Protein AF-A0A7S3SEF5-F1 (afdb_monomer_lite)

Sequence (199 aa):
AFVDEAMALVADAHGVLVALKNNMKGVETVLKKWSDNPLLVRRAAKTYMPDVFMEEHAQQLDVRYKEITDGGKEIHNLLLESNQVLKVSKGAPAWRSYVEFINNLFIDGVSATIIASLKFVLSLIDPAAIAASENPPLLEVKLELQDNSPLEVSFSPPLEAVTTGRRRDSVKTESKGAETKSIMGYVMRWISDFYNIVK

pLDDT: mean 81.13, std 15.91, range [27.33, 94.75]

Radius of gyration: 26.33 Å; chains: 1; bounding box: 74×43×77 Å

Foldseek 3Di:
DVVVVVVVVVVLVVVLVVLLVVLLVLLVVLLVVLLVPALDDDPDLDADALVVSVVVSVVSNVVSLVSLVVSVVSNVVSLVSNCVSVVDDCPDPVSVVVVVVSVVVNVVSLVSRLVSNVVVVVLLVDPVSVVVDPGPRHYDKDWDFDPPDPGDIAIVLGQDFPPPDDDDDDDDDDDPDDRSDHVVNSVVVSNVSSVVSPD

Organism: NCBI:txid141414

Structure (mmCIF, N/CA/C/O backbone):
data_AF-A0A7S3SEF5-F1
#
_entry.id   AF-A0A7S3SEF5-F1
#
loop_
_atom_site.group_PDB
_atom_site.id
_atom_site.type_symbol
_atom_site.label_atom_id
_atom_site.label_alt_id
_atom_site.label_comp_id
_atom_site.label_asym_id
_atom_site.label_entity_id
_atom_site.label_seq_id
_atom_site.pdbx_PDB_ins_code
_atom_site.Cartn_x
_atom_site.Cartn_y
_atom_site.Cartn_z
_atom_site.occupancy
_atom_site.B_iso_or_equiv
_atom_site.auth_seq_id
_atom_site.auth_comp_id
_atom_site.auth_asym_id
_atom_site.auth_atom_id
_atom_site.pdbx_PDB_model_num
ATOM 1 N N . ALA A 1 1 ? -33.868 -9.982 38.687 1.00 76.06 1 ALA A N 1
ATOM 2 C CA . ALA A 1 1 ? -33.149 -8.768 39.130 1.00 76.06 1 ALA A CA 1
ATOM 3 C C . ALA A 1 1 ? -31.654 -8.889 38.839 1.00 76.06 1 ALA A C 1
ATOM 5 O O . ALA A 1 1 ? -31.252 -8.419 37.791 1.00 76.06 1 ALA A O 1
ATOM 6 N N . PHE A 1 2 ? -30.849 -9.589 39.654 1.00 92.50 2 PHE A N 1
ATOM 7 C CA . PHE A 1 2 ? -29.399 -9.713 39.398 1.00 92.50 2 PHE A CA 1
ATOM 8 C C . PHE A 1 2 ? -29.060 -10.404 38.067 1.00 92.50 2 PHE A C 1
ATOM 10 O O . PHE A 1 2 ? -28.188 -9.950 37.340 1.00 92.50 2 PHE A O 1
ATOM 17 N N . VAL A 1 3 ? -29.763 -11.491 37.730 1.00 92.94 3 VAL A N 1
ATOM 18 C CA . VAL A 1 3 ? -29.527 -12.224 36.473 1.00 92.94 3 VAL A CA 1
ATOM 19 C C . VAL A 1 3 ? -29.832 -11.351 35.256 1.00 92.94 3 VAL A C 1
ATOM 21 O O . VAL A 1 3 ? -29.050 -11.339 34.315 1.00 92.94 3 VAL A O 1
ATOM 24 N N . ASP A 1 4 ? -30.920 -10.582 35.288 1.00 93.19 4 ASP A N 1
ATOM 25 C CA . ASP A 1 4 ? -31.308 -9.702 34.178 1.00 93.19 4 ASP A CA 1
ATOM 26 C C . ASP A 1 4 ? -30.299 -8.559 33.990 1.00 93.19 4 ASP A C 1
ATOM 28 O O . ASP A 1 4 ? -29.918 -8.239 32.867 1.00 93.19 4 ASP A O 1
ATOM 32 N N . GLU A 1 5 ? -29.808 -7.991 35.094 1.00 91.50 5 GLU A N 1
ATOM 33 C CA . GLU A 1 5 ? -28.764 -6.961 35.095 1.00 91.50 5 GLU A CA 1
ATOM 34 C C . GLU A 1 5 ? -27.420 -7.506 34.590 1.00 91.50 5 GLU A C 1
ATOM 36 O O . GLU A 1 5 ? -26.776 -6.896 33.737 1.00 91.50 5 GLU A O 1
ATOM 41 N N . ALA A 1 6 ? -27.021 -8.698 35.043 1.00 93.31 6 ALA A N 1
ATOM 42 C CA . ALA A 1 6 ? -25.818 -9.367 34.563 1.00 93.31 6 ALA A CA 1
ATOM 43 C C . ALA A 1 6 ? -25.911 -9.695 33.063 1.00 93.31 6 ALA A C 1
ATOM 45 O O . ALA A 1 6 ? -24.950 -9.484 32.325 1.00 93.31 6 ALA A O 1
ATOM 46 N N . MET A 1 7 ? -27.072 -10.162 32.593 1.00 93.75 7 MET A N 1
ATOM 47 C CA . MET A 1 7 ? -27.312 -10.429 31.173 1.00 93.75 7 MET A CA 1
ATOM 48 C C . MET A 1 7 ? -27.243 -9.152 30.330 1.00 93.75 7 MET A C 1
ATOM 50 O O . MET A 1 7 ? -26.663 -9.185 29.245 1.00 93.75 7 MET A O 1
ATOM 54 N N . ALA A 1 8 ? -27.767 -8.029 30.831 1.00 93.25 8 ALA A N 1
ATOM 55 C CA . ALA A 1 8 ? -27.666 -6.736 30.157 1.00 93.25 8 ALA A CA 1
ATOM 56 C C . ALA A 1 8 ? -26.205 -6.269 30.035 1.00 93.25 8 ALA A C 1
ATOM 58 O O . ALA A 1 8 ? -25.756 -5.933 28.942 1.00 93.25 8 ALA A O 1
ATOM 59 N N . LEU A 1 9 ? -25.425 -6.344 31.120 1.00 92.12 9 LEU A N 1
ATOM 60 C CA . LEU A 1 9 ? -24.005 -5.972 31.106 1.00 92.12 9 LEU A CA 1
ATOM 61 C C . LEU A 1 9 ? -23.174 -6.846 30.157 1.00 92.12 9 LEU A C 1
ATOM 63 O O . LEU A 1 9 ? -22.300 -6.344 29.449 1.00 92.12 9 LEU A O 1
ATOM 67 N N . VAL A 1 10 ? -23.442 -8.155 30.125 1.00 94.62 10 VAL A N 1
ATOM 68 C CA . VAL A 1 10 ? -22.769 -9.080 29.201 1.00 94.62 10 VAL A CA 1
ATOM 69 C C . VAL A 1 10 ? -23.139 -8.767 27.751 1.00 94.62 10 VAL A C 1
ATOM 71 O O . VAL A 1 10 ? -22.257 -8.777 26.891 1.00 94.62 10 VAL A O 1
ATOM 74 N N . ALA A 1 11 ? -24.408 -8.462 27.471 1.00 93.06 11 ALA A N 1
ATOM 75 C CA . ALA A 1 11 ? -24.858 -8.086 26.134 1.00 93.06 11 ALA A CA 1
ATOM 76 C C . ALA A 1 11 ? -24.193 -6.785 25.653 1.00 93.06 11 ALA A C 1
ATOM 78 O O . ALA A 1 11 ? -23.694 -6.735 24.526 1.00 93.06 11 ALA A O 1
ATOM 79 N N . ASP A 1 12 ? -24.099 -5.777 26.521 1.00 90.31 12 ASP A N 1
ATOM 80 C CA . ASP A 1 12 ? -23.435 -4.508 26.217 1.00 90.31 12 ASP A CA 1
ATOM 81 C C . ASP A 1 12 ? -21.936 -4.705 25.952 1.00 90.31 12 ASP A C 1
ATOM 83 O O . ASP A 1 12 ? -21.407 -4.238 24.939 1.00 90.31 12 ASP A O 1
ATOM 87 N N . ALA A 1 13 ? -21.246 -5.458 26.817 1.00 90.56 13 ALA A N 1
ATOM 88 C CA . ALA A 1 13 ? -19.830 -5.774 26.640 1.00 90.56 13 ALA A CA 1
ATOM 89 C C . ALA A 1 13 ? -19.575 -6.553 25.340 1.00 90.56 13 ALA A C 1
ATOM 91 O O . ALA A 1 13 ? -18.614 -6.271 24.617 1.00 90.56 13 ALA A O 1
ATOM 92 N N . HIS A 1 14 ? -20.450 -7.508 25.013 1.00 92.94 14 HIS A N 1
ATOM 93 C CA . HIS A 1 14 ? -20.385 -8.245 23.757 1.00 92.94 14 HIS A CA 1
ATOM 94 C C . HIS A 1 14 ? -20.555 -7.315 22.549 1.00 92.94 14 HIS A C 1
ATOM 96 O O . HIS A 1 14 ? -19.752 -7.383 21.618 1.00 92.94 14 HIS A O 1
ATOM 102 N N . GLY A 1 15 ? -21.538 -6.411 22.579 1.00 91.50 15 GLY A N 1
ATOM 103 C CA . GLY A 1 15 ? -21.768 -5.434 21.513 1.00 91.50 15 GLY A CA 1
ATOM 104 C C . GLY A 1 15 ? -20.556 -4.532 21.268 1.00 91.50 15 GLY A C 1
ATOM 105 O O . GLY A 1 15 ? -20.123 -4.370 20.126 1.00 91.50 15 GLY A O 1
ATOM 106 N N . VAL A 1 16 ? -19.949 -4.019 22.343 1.00 91.19 16 VAL A N 1
ATOM 107 C CA . VAL A 1 16 ? -18.729 -3.198 22.276 1.00 91.19 16 VAL A CA 1
ATOM 108 C C . VAL A 1 16 ? -17.564 -3.978 21.658 1.00 91.19 16 VAL A C 1
ATOM 110 O O . VAL A 1 16 ? -16.896 -3.478 20.751 1.00 91.19 16 VAL A O 1
ATOM 113 N N . LEU A 1 17 ? -17.333 -5.218 22.100 1.00 90.94 17 LEU A N 1
ATOM 114 C CA . LEU A 1 17 ? -16.254 -6.066 21.580 1.00 90.94 17 LEU A CA 1
ATOM 115 C C . LEU A 1 17 ? -16.448 -6.438 20.108 1.00 90.94 17 LEU A C 1
ATOM 117 O O . LEU A 1 17 ? -15.485 -6.433 19.341 1.00 90.94 17 LEU A O 1
ATOM 121 N N . VAL A 1 18 ? -17.678 -6.758 19.700 1.00 93.62 18 VAL A N 1
ATOM 122 C CA . VAL A 1 18 ? -17.994 -7.084 18.304 1.00 93.62 18 VAL A CA 1
ATOM 123 C C . VAL A 1 18 ? -17.746 -5.879 17.403 1.00 93.62 18 VAL A C 1
ATOM 125 O O . VAL A 1 18 ? -17.115 -6.029 16.358 1.00 93.62 18 VAL A O 1
ATOM 128 N N . ALA A 1 19 ? -18.169 -4.684 17.817 1.00 91.88 19 ALA A N 1
ATOM 129 C CA . ALA A 1 19 ? -17.924 -3.460 17.064 1.00 91.88 19 ALA A CA 1
ATOM 130 C C . ALA A 1 19 ? -16.422 -3.156 16.923 1.00 91.88 19 ALA A C 1
ATOM 132 O O . ALA A 1 19 ? -15.949 -2.939 15.810 1.00 91.88 19 ALA A O 1
ATOM 133 N N . LEU A 1 20 ? -15.647 -3.243 18.012 1.00 91.38 20 LEU A N 1
ATOM 134 C CA . LEU A 1 20 ? -14.184 -3.086 17.969 1.00 91.38 20 LEU A CA 1
ATOM 135 C C . LEU A 1 20 ? -13.528 -4.074 17.004 1.00 91.38 20 LEU A C 1
ATOM 137 O O . LEU A 1 20 ? -12.697 -3.694 16.181 1.00 91.38 20 LEU A O 1
ATOM 141 N N . LYS A 1 21 ? -13.931 -5.345 17.075 1.00 92.88 21 LYS A N 1
ATOM 142 C CA . LYS A 1 21 ? -13.413 -6.391 16.192 1.00 92.88 21 LYS A CA 1
ATOM 143 C C . LYS A 1 21 ? -13.763 -6.129 14.728 1.00 92.88 21 LYS A C 1
ATOM 145 O O . LYS A 1 21 ? -12.932 -6.378 13.859 1.00 92.88 21 LYS A O 1
ATOM 150 N N . ASN A 1 22 ? -14.970 -5.651 14.444 1.00 94.75 22 ASN A N 1
ATOM 151 C CA . ASN A 1 22 ? -15.387 -5.323 13.082 1.00 94.75 22 ASN A CA 1
ATOM 152 C C . ASN A 1 22 ? -14.603 -4.127 12.531 1.00 94.75 22 ASN A C 1
ATOM 154 O O . ASN A 1 22 ? -14.134 -4.192 11.398 1.00 94.75 22 ASN A O 1
ATOM 158 N N . ASN A 1 23 ? -14.371 -3.098 13.347 1.00 92.81 23 ASN A N 1
ATOM 159 C CA . ASN A 1 23 ? -13.579 -1.935 12.948 1.00 92.81 23 ASN A CA 1
ATOM 160 C C . ASN A 1 23 ? -12.117 -2.313 12.681 1.00 92.81 23 ASN A C 1
ATOM 162 O O . ASN A 1 23 ? -11.551 -1.916 11.666 1.00 92.81 23 ASN A O 1
ATOM 166 N N . MET A 1 24 ? -11.528 -3.153 13.540 1.00 92.56 24 MET A N 1
ATOM 167 C CA . MET A 1 24 ? -10.191 -3.719 13.330 1.00 92.56 24 MET A CA 1
ATOM 168 C C . MET A 1 24 ? -10.110 -4.508 12.014 1.00 92.56 24 MET A C 1
ATOM 170 O O . MET A 1 24 ? -9.193 -4.295 11.228 1.00 92.56 24 MET A O 1
ATOM 174 N N . LYS A 1 25 ? -11.096 -5.366 11.723 1.00 93.94 25 LYS A N 1
ATOM 175 C CA . LYS A 1 25 ? -11.170 -6.085 10.439 1.00 93.94 25 LYS A CA 1
ATOM 176 C C . LYS A 1 25 ? -11.324 -5.150 9.238 1.00 93.94 25 LYS A C 1
ATOM 178 O O . LYS A 1 25 ? -10.829 -5.462 8.156 1.00 93.94 25 LYS A O 1
ATOM 183 N N . GLY A 1 26 ? -12.009 -4.020 9.411 1.00 93.31 26 GLY A N 1
ATOM 184 C CA . GLY A 1 26 ? -12.072 -2.960 8.406 1.00 93.31 26 GLY A CA 1
ATOM 185 C C . GLY A 1 26 ? -10.676 -2.434 8.076 1.00 93.31 26 GLY A C 1
ATOM 186 O O . GLY A 1 26 ? -10.291 -2.420 6.910 1.00 93.31 26 GLY A O 1
ATOM 187 N N . VAL A 1 27 ? -9.875 -2.128 9.103 1.00 92.31 27 VAL A N 1
ATOM 188 C CA . VAL A 1 27 ? -8.472 -1.710 8.936 1.00 92.31 27 VAL A CA 1
ATOM 189 C C . VAL A 1 27 ? -7.655 -2.788 8.219 1.00 92.31 27 VAL A C 1
ATOM 191 O O . VAL A 1 27 ? -6.989 -2.486 7.232 1.00 92.31 27 VAL A O 1
ATOM 194 N N . GLU A 1 28 ? -7.752 -4.053 8.639 1.00 92.75 28 GLU A N 1
ATOM 195 C CA . GLU A 1 28 ? -7.076 -5.174 7.961 1.00 92.75 28 GLU A CA 1
ATOM 196 C C . GLU A 1 28 ? -7.471 -5.282 6.482 1.00 92.75 28 GLU A C 1
ATOM 198 O O . GLU A 1 28 ? -6.630 -5.562 5.631 1.00 92.75 28 GLU A O 1
ATOM 203 N N . THR A 1 29 ? -8.742 -5.039 6.159 1.00 93.81 29 THR A N 1
ATOM 204 C CA . THR A 1 29 ? -9.252 -5.102 4.783 1.00 93.81 29 THR A CA 1
ATOM 205 C C . THR A 1 29 ? -8.672 -3.982 3.922 1.00 93.81 29 THR A C 1
ATOM 207 O O . THR A 1 29 ? -8.254 -4.244 2.793 1.00 93.81 29 THR A O 1
ATOM 210 N N . VAL A 1 30 ? -8.592 -2.757 4.453 1.00 92.69 30 VAL A N 1
ATOM 211 C CA . VAL A 1 30 ? -7.951 -1.620 3.770 1.00 92.69 30 VAL A CA 1
ATOM 212 C C . VAL A 1 30 ? -6.473 -1.918 3.514 1.00 92.69 30 VAL A C 1
ATOM 214 O O . VAL A 1 30 ? -6.003 -1.785 2.385 1.00 92.69 30 VAL A O 1
ATOM 217 N N . LEU A 1 31 ? -5.753 -2.400 4.529 1.00 90.25 31 LEU A N 1
ATOM 218 C CA . LEU A 1 31 ? -4.329 -2.725 4.417 1.00 90.25 31 LEU A CA 1
ATOM 219 C C . LEU A 1 31 ? -4.069 -3.879 3.445 1.00 90.25 31 LEU A C 1
ATOM 221 O O . LEU A 1 31 ? -3.147 -3.814 2.634 1.00 90.25 31 LEU A O 1
ATOM 225 N N . LYS A 1 32 ? -4.913 -4.915 3.469 1.00 90.06 32 LYS A N 1
ATOM 226 C CA . LYS A 1 32 ? -4.834 -6.025 2.518 1.00 90.06 32 LYS A CA 1
ATOM 227 C C . LYS A 1 32 ? -5.099 -5.559 1.090 1.00 90.06 32 LYS A C 1
ATOM 229 O O . LYS A 1 32 ? -4.395 -5.959 0.164 1.00 90.06 32 LYS A O 1
ATOM 234 N N . LYS A 1 33 ? -6.073 -4.662 0.907 1.00 90.69 33 LYS A N 1
ATOM 235 C CA . LYS A 1 33 ? -6.337 -4.047 -0.395 1.00 90.69 33 LYS A CA 1
ATOM 236 C C . LYS A 1 33 ? -5.111 -3.310 -0.917 1.00 90.69 33 LYS A C 1
ATOM 238 O O . LYS A 1 33 ? -4.951 -3.298 -2.129 1.00 90.69 33 LYS A O 1
ATOM 243 N N . TRP A 1 34 ? -4.273 -2.719 -0.063 1.00 89.38 34 TRP A N 1
ATOM 244 C CA . TRP A 1 34 ? -3.008 -2.109 -0.482 1.00 89.38 34 TRP A CA 1
ATOM 245 C C . TRP A 1 34 ? -1.960 -3.165 -0.847 1.00 89.38 34 TRP A C 1
ATOM 247 O O . TRP A 1 34 ? -1.349 -3.068 -1.907 1.00 89.38 34 TRP A O 1
ATOM 257 N N . SER A 1 35 ? -1.807 -4.223 -0.044 1.00 86.88 35 SER A N 1
ATOM 258 C CA . SER A 1 35 ? -0.806 -5.266 -0.311 1.00 86.88 35 SER A CA 1
ATOM 259 C C . SER A 1 35 ? -1.081 -6.093 -1.566 1.00 86.88 35 SER A C 1
ATOM 261 O O . SER A 1 35 ? -0.143 -6.472 -2.264 1.00 86.88 35 SER A O 1
ATOM 263 N N . ASP A 1 36 ? -2.354 -6.347 -1.883 1.00 86.38 36 ASP A N 1
ATOM 264 C CA . ASP A 1 36 ? -2.778 -7.078 -3.092 1.00 86.38 36 ASP A CA 1
ATOM 265 C C . ASP A 1 36 ? -2.502 -6.281 -4.382 1.00 86.38 36 ASP A C 1
ATOM 267 O O . ASP A 1 36 ? -2.676 -6.763 -5.501 1.00 86.38 36 ASP A O 1
ATOM 271 N N . ASN A 1 37 ? -2.073 -5.035 -4.221 1.00 84.44 37 ASN A N 1
ATOM 272 C CA . ASN A 1 37 ? -2.076 -3.996 -5.221 1.00 84.44 37 ASN A CA 1
ATOM 273 C C . ASN A 1 37 ? -0.725 -3.268 -5.216 1.00 84.44 37 ASN A C 1
ATOM 275 O O . ASN A 1 37 ? -0.618 -2.139 -4.731 1.00 84.44 37 ASN A O 1
ATOM 279 N N . PRO A 1 38 ? 0.311 -3.877 -5.816 1.00 83.06 38 PRO A N 1
ATOM 280 C CA . PRO A 1 38 ? 1.630 -3.271 -5.882 1.00 83.06 38 PRO A CA 1
ATOM 281 C C . PRO A 1 38 ? 1.617 -1.889 -6.551 1.00 83.06 38 PRO A C 1
ATOM 283 O O . PRO A 1 38 ? 0.709 -1.537 -7.317 1.00 83.06 38 PRO A O 1
ATOM 286 N N . LEU A 1 39 ? 2.653 -1.105 -6.266 1.00 82.19 39 LEU A N 1
ATOM 287 C CA . LEU A 1 39 ? 2.833 0.257 -6.783 1.00 82.19 39 LEU A CA 1
ATOM 288 C C . LEU A 1 39 ? 3.336 0.261 -8.222 1.00 82.19 39 LEU A C 1
ATOM 290 O O . LEU A 1 39 ? 3.020 1.165 -8.991 1.00 82.19 39 LEU A O 1
ATOM 294 N N . LEU A 1 40 ? 4.101 -0.770 -8.580 1.00 80.50 40 LEU A N 1
ATOM 295 C CA . LEU A 1 40 ? 4.520 -1.043 -9.943 1.00 80.50 40 LEU A CA 1
ATOM 296 C C . LEU A 1 40 ? 3.678 -2.201 -10.470 1.00 80.50 40 LEU A C 1
ATOM 298 O O . LEU A 1 40 ? 3.701 -3.294 -9.908 1.00 80.50 40 LEU A O 1
ATOM 302 N N . VAL A 1 41 ? 2.931 -1.963 -11.546 1.00 74.25 41 VAL A N 1
ATOM 303 C CA . VAL A 1 41 ? 2.138 -3.000 -12.211 1.00 74.25 41 VAL A CA 1
ATOM 304 C C . VAL A 1 41 ? 2.298 -2.857 -13.713 1.00 74.25 41 VAL A C 1
ATOM 306 O O . VAL A 1 41 ? 2.178 -1.769 -14.271 1.00 74.25 41 VAL A O 1
ATOM 309 N N . ARG A 1 42 ? 2.508 -3.983 -14.390 1.00 75.38 42 ARG A N 1
ATOM 310 C CA . ARG A 1 42 ? 2.522 -4.043 -15.849 1.00 75.38 42 ARG A CA 1
ATOM 311 C C . ARG A 1 42 ? 1.088 -4.105 -16.384 1.00 75.38 42 ARG A C 1
ATOM 313 O O . ARG A 1 42 ? 0.399 -5.093 -16.161 1.00 75.38 42 ARG A O 1
ATOM 320 N N . ARG A 1 43 ? 0.640 -3.069 -17.109 1.00 67.31 43 ARG A N 1
ATOM 321 C CA . ARG A 1 43 ? -0.729 -3.003 -17.674 1.00 67.31 43 ARG A CA 1
ATOM 322 C C . ARG A 1 43 ? -0.971 -3.975 -18.829 1.00 67.31 43 ARG A C 1
ATOM 324 O O . ARG A 1 43 ? -2.091 -4.441 -19.002 1.00 67.31 43 ARG A O 1
ATOM 331 N N . ALA A 1 44 ? 0.052 -4.252 -19.631 1.00 66.31 44 ALA A N 1
ATOM 332 C CA . ALA A 1 44 ? -0.037 -5.153 -20.774 1.00 66.31 44 ALA A CA 1
ATOM 333 C C . ALA A 1 44 ? 1.278 -5.909 -20.973 1.00 66.31 44 ALA A C 1
ATOM 335 O O . ALA A 1 44 ? 2.353 -5.385 -20.666 1.00 66.31 44 ALA A O 1
ATOM 336 N N . ALA A 1 45 ? 1.209 -7.103 -21.564 1.00 72.94 45 ALA A N 1
ATOM 337 C CA . ALA A 1 45 ? 2.367 -7.872 -22.025 1.00 72.94 45 ALA A CA 1
ATOM 338 C C . ALA A 1 45 ? 3.020 -7.228 -23.273 1.00 72.94 45 ALA A C 1
ATOM 340 O O . ALA A 1 45 ? 3.231 -7.878 -24.289 1.00 72.94 45 ALA A O 1
ATOM 341 N N . LYS A 1 46 ? 3.302 -5.919 -23.214 1.00 81.38 46 LYS A N 1
ATOM 342 C CA . LYS A 1 46 ? 4.023 -5.150 -24.236 1.00 81.38 46 LYS A CA 1
ATOM 343 C C . LYS A 1 46 ? 5.376 -4.694 -23.698 1.00 81.38 46 LYS A C 1
ATOM 345 O O . LYS A 1 46 ? 5.523 -4.511 -22.488 1.00 81.38 46 LYS A O 1
ATOM 350 N N . THR A 1 47 ? 6.347 -4.540 -24.584 1.00 84.19 47 THR A N 1
ATOM 351 C CA . THR A 1 47 ? 7.618 -3.869 -24.291 1.00 84.19 47 THR A CA 1
ATOM 352 C C . THR A 1 47 ? 7.423 -2.366 -24.463 1.00 84.19 47 THR A C 1
ATOM 354 O O . THR A 1 47 ? 6.687 -1.927 -25.347 1.00 84.19 47 THR A O 1
ATOM 357 N N . TYR A 1 48 ? 8.033 -1.580 -23.585 1.00 84.88 48 TYR A N 1
ATOM 358 C CA . TYR A 1 48 ? 7.860 -0.139 -23.518 1.00 84.88 48 TYR A CA 1
ATOM 359 C C . TYR A 1 48 ? 9.151 0.598 -23.871 1.00 84.88 48 TYR A C 1
ATOM 361 O O . TYR A 1 48 ? 10.236 0.219 -23.434 1.00 84.88 48 TYR A O 1
ATOM 369 N N . MET A 1 49 ? 9.016 1.734 -24.556 1.00 85.88 49 MET A N 1
ATOM 370 C CA . MET A 1 49 ? 10.034 2.783 -24.491 1.00 85.88 49 MET A CA 1
ATOM 371 C C . MET A 1 49 ? 10.106 3.299 -23.039 1.00 85.88 49 MET A C 1
ATOM 373 O O . MET A 1 49 ? 9.047 3.563 -22.459 1.00 85.88 49 MET A O 1
ATOM 377 N N . PRO A 1 50 ? 11.300 3.473 -22.441 1.00 84.62 50 PRO A N 1
ATOM 378 C CA . PRO A 1 50 ? 11.436 3.852 -21.032 1.00 84.62 50 PRO A CA 1
ATOM 379 C C . PRO A 1 50 ? 10.648 5.099 -20.623 1.00 84.62 50 PRO A C 1
ATOM 381 O O . PRO A 1 50 ? 9.954 5.071 -19.611 1.00 84.62 50 PRO A O 1
ATOM 384 N N . ASP A 1 51 ? 10.660 6.157 -21.438 1.00 84.56 51 ASP A N 1
ATOM 385 C CA . ASP A 1 51 ? 9.889 7.376 -21.158 1.00 84.56 51 ASP A CA 1
ATOM 386 C C . ASP A 1 51 ? 8.369 7.131 -21.145 1.00 84.56 51 ASP A C 1
ATOM 388 O O . ASP A 1 51 ? 7.673 7.623 -20.260 1.00 84.56 51 ASP A O 1
ATOM 392 N N . VAL A 1 52 ? 7.854 6.304 -22.061 1.00 86.19 52 VAL A N 1
ATOM 393 C CA . VAL A 1 52 ? 6.420 5.969 -22.125 1.00 86.19 52 VAL A CA 1
ATOM 394 C C . VAL A 1 52 ? 5.997 5.166 -20.897 1.00 86.19 52 VAL A C 1
ATOM 396 O O . VAL A 1 52 ? 4.932 5.404 -20.329 1.00 86.19 52 VAL A O 1
ATOM 399 N N . PHE A 1 53 ? 6.840 4.228 -20.453 1.00 86.69 53 PHE A N 1
ATOM 400 C CA . PHE A 1 53 ? 6.576 3.487 -19.223 1.00 86.69 53 PHE A CA 1
ATOM 401 C C . PHE A 1 53 ? 6.566 4.407 -18.000 1.00 86.69 53 PHE A C 1
ATOM 403 O O . PHE A 1 53 ? 5.696 4.264 -17.147 1.00 86.69 53 PHE A O 1
ATOM 410 N N . MET A 1 54 ? 7.493 5.366 -17.918 1.00 85.19 54 MET A N 1
ATOM 411 C CA . MET A 1 54 ? 7.538 6.329 -16.815 1.00 85.19 54 MET A CA 1
ATOM 412 C C . MET A 1 54 ? 6.278 7.189 -16.729 1.00 85.19 54 MET A C 1
ATOM 414 O O . MET A 1 54 ? 5.791 7.433 -15.628 1.00 85.19 54 MET A O 1
ATOM 418 N N . GLU A 1 55 ? 5.743 7.638 -17.863 1.00 87.25 55 GLU A N 1
ATOM 419 C CA . GLU A 1 55 ? 4.495 8.406 -17.901 1.00 87.25 55 GLU A CA 1
ATOM 420 C C . GLU A 1 55 ? 3.294 7.561 -17.457 1.00 87.25 55 GLU A C 1
ATOM 422 O O . GLU A 1 55 ? 2.512 8.001 -16.609 1.00 87.25 55 GLU A O 1
ATOM 427 N N . GLU A 1 56 ? 3.163 6.331 -17.972 1.00 86.69 56 GLU A N 1
ATOM 428 C CA . GLU A 1 56 ? 2.106 5.406 -17.540 1.00 86.69 56 GLU A CA 1
ATOM 429 C C . GLU A 1 56 ? 2.233 5.073 -16.041 1.00 86.69 56 GLU A C 1
ATOM 431 O O . GLU A 1 56 ? 1.229 5.063 -15.321 1.00 86.69 56 GLU A O 1
ATOM 436 N N . HIS A 1 57 ? 3.457 4.850 -15.554 1.00 85.94 57 HIS A N 1
ATOM 437 C CA . HIS A 1 57 ? 3.730 4.554 -14.152 1.00 85.94 57 HIS A CA 1
ATOM 438 C C . HIS A 1 57 ? 3.397 5.740 -13.242 1.00 85.94 57 HIS A C 1
ATOM 440 O O . HIS A 1 57 ? 2.740 5.540 -12.223 1.00 85.94 57 HIS A O 1
ATOM 446 N N . ALA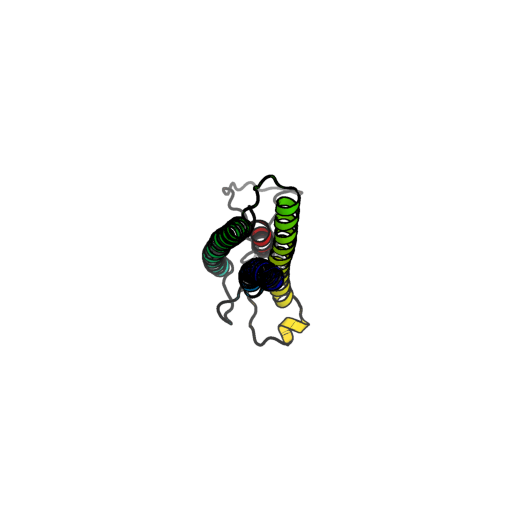 A 1 58 ? 3.769 6.967 -13.619 1.00 86.50 58 ALA A N 1
ATOM 447 C CA . ALA A 1 58 ? 3.457 8.169 -12.848 1.00 86.50 58 ALA A CA 1
ATOM 448 C C . ALA A 1 58 ? 1.939 8.363 -12.684 1.00 86.50 58 ALA A C 1
ATOM 450 O O . ALA A 1 58 ? 1.460 8.586 -11.576 1.00 86.50 58 ALA A O 1
ATOM 451 N N . GLN A 1 59 ? 1.161 8.172 -13.756 1.00 87.62 59 GLN A N 1
ATOM 452 C CA . GLN A 1 59 ? -0.305 8.239 -13.683 1.00 87.62 59 GLN A CA 1
ATOM 453 C C . GLN A 1 59 ? -0.892 7.163 -12.761 1.00 87.62 59 GLN A C 1
ATOM 455 O O . GLN A 1 59 ? -1.866 7.406 -12.050 1.00 87.62 59 GLN A O 1
ATOM 460 N N . GLN A 1 60 ? -0.326 5.952 -12.775 1.00 85.75 60 GLN A N 1
ATOM 461 C CA . GLN A 1 60 ? -0.739 4.893 -11.854 1.00 85.75 60 GLN A CA 1
ATOM 462 C C . GLN A 1 60 ? -0.383 5.223 -10.408 1.00 85.75 60 GLN A C 1
ATOM 464 O O . GLN A 1 60 ? -1.207 4.989 -9.525 1.00 85.75 60 GLN A O 1
ATOM 469 N N . LEU A 1 61 ? 0.808 5.772 -10.168 1.00 87.50 61 LEU A N 1
ATOM 470 C CA . LEU A 1 61 ? 1.241 6.191 -8.840 1.00 87.50 61 LEU A CA 1
ATOM 471 C C . LEU A 1 61 ? 0.329 7.269 -8.265 1.00 87.50 61 LEU A C 1
ATOM 473 O O . LEU A 1 61 ? -0.057 7.154 -7.110 1.00 87.50 61 LEU A O 1
ATOM 477 N N . ASP A 1 62 ? -0.101 8.250 -9.057 1.00 87.88 62 ASP A N 1
ATOM 478 C CA . ASP A 1 62 ? -1.038 9.276 -8.584 1.00 87.88 62 ASP A CA 1
ATOM 479 C C . ASP A 1 62 ? -2.371 8.670 -8.120 1.00 87.88 62 ASP A C 1
ATOM 481 O O . ASP A 1 62 ? -2.904 9.031 -7.065 1.00 87.88 62 ASP A O 1
ATOM 485 N N . VAL A 1 63 ? -2.898 7.696 -8.872 1.00 89.12 63 VAL A N 1
ATOM 486 C CA . VAL A 1 63 ? -4.098 6.949 -8.464 1.00 89.12 63 VAL A CA 1
ATOM 487 C C . VAL A 1 63 ? -3.834 6.183 -7.168 1.00 89.12 63 VAL A C 1
ATOM 489 O O . VAL A 1 63 ? -4.654 6.239 -6.253 1.00 89.12 63 VAL A O 1
ATOM 492 N N . ARG A 1 64 ? -2.676 5.526 -7.048 1.00 87.62 64 ARG A N 1
ATOM 493 C CA . ARG A 1 64 ? -2.281 4.798 -5.835 1.00 87.62 64 ARG A CA 1
ATOM 494 C C . ARG A 1 64 ? -2.145 5.700 -4.619 1.00 87.62 64 ARG A C 1
ATOM 496 O O . ARG A 1 64 ? -2.671 5.368 -3.563 1.00 87.62 64 ARG A O 1
ATOM 503 N N . TYR A 1 65 ? -1.490 6.845 -4.752 1.00 88.00 65 TYR A N 1
ATOM 504 C CA . TYR A 1 65 ? -1.345 7.799 -3.657 1.00 88.00 65 TYR A CA 1
ATOM 505 C C . TYR A 1 65 ? -2.698 8.310 -3.187 1.00 88.00 65 TYR A C 1
ATOM 507 O O . TYR A 1 65 ? -2.922 8.434 -1.982 1.00 88.00 65 TYR A O 1
ATOM 515 N N . LYS A 1 66 ? -3.637 8.524 -4.113 1.00 89.12 66 LYS A N 1
ATOM 516 C CA . LYS A 1 66 ? -5.013 8.854 -3.753 1.00 89.12 66 LYS A CA 1
ATOM 517 C C . LYS A 1 66 ? -5.700 7.711 -3.000 1.00 89.12 66 LYS A C 1
ATOM 519 O O . LYS A 1 66 ? -6.277 7.963 -1.949 1.00 89.12 66 LYS A O 1
ATOM 524 N N . GLU A 1 67 ? -5.600 6.471 -3.482 1.00 89.62 67 GLU A N 1
ATOM 525 C CA . GLU A 1 67 ? -6.172 5.292 -2.809 1.00 89.62 67 GLU A CA 1
ATOM 526 C C . GLU A 1 67 ? -5.626 5.100 -1.387 1.00 89.62 67 GLU A C 1
ATOM 528 O O . GLU A 1 67 ? -6.384 4.782 -0.471 1.00 89.62 67 GLU A O 1
ATOM 533 N N . ILE A 1 68 ? -4.324 5.312 -1.193 1.00 88.69 68 ILE A N 1
ATOM 534 C CA . ILE A 1 68 ? -3.664 5.182 0.110 1.00 88.69 68 ILE A CA 1
ATOM 535 C C . ILE A 1 68 ? -4.057 6.340 1.028 1.00 88.69 68 ILE A C 1
ATOM 537 O O . ILE A 1 68 ? -4.377 6.121 2.194 1.00 88.69 68 ILE A O 1
ATOM 541 N N . THR A 1 69 ? -4.128 7.562 0.498 1.00 89.31 69 THR A N 1
ATOM 542 C CA . THR A 1 69 ? -4.584 8.735 1.257 1.00 89.31 69 THR A CA 1
ATOM 543 C C . THR A 1 69 ? -6.035 8.572 1.713 1.00 89.31 69 THR A C 1
ATOM 545 O O . THR A 1 69 ? -6.365 8.853 2.866 1.00 89.31 69 THR A O 1
ATOM 548 N N . ASP A 1 70 ? -6.918 8.111 0.827 1.00 91.38 70 ASP A N 1
ATOM 549 C CA . ASP A 1 70 ? -8.329 7.906 1.146 1.00 91.38 70 ASP A CA 1
ATOM 550 C C . ASP A 1 70 ? -8.523 6.716 2.100 1.00 91.38 70 ASP A C 1
ATOM 552 O O . ASP A 1 70 ? -9.275 6.837 3.067 1.00 91.38 70 ASP A O 1
ATOM 556 N N . GLY A 1 71 ? -7.772 5.623 1.926 1.00 90.69 71 GLY A N 1
ATOM 557 C CA . GLY A 1 71 ? -7.762 4.516 2.886 1.00 90.69 71 GLY A CA 1
ATOM 558 C C . GLY A 1 71 ? -7.196 4.917 4.257 1.00 90.69 71 GLY A C 1
ATOM 559 O O . GLY A 1 71 ? -7.696 4.469 5.283 1.00 90.69 71 GLY A O 1
ATOM 560 N N . GLY A 1 72 ? -6.226 5.835 4.314 1.00 90.50 72 GLY A N 1
ATOM 561 C CA . GLY A 1 72 ? -5.750 6.419 5.571 1.00 90.50 72 GLY A CA 1
ATOM 562 C C . GLY A 1 72 ? -6.855 7.178 6.316 1.00 90.50 72 GLY A C 1
ATOM 563 O O . GLY A 1 72 ? -7.016 7.015 7.527 1.00 90.50 72 GLY A O 1
ATOM 564 N N . LYS A 1 73 ? -7.684 7.951 5.597 1.00 92.50 73 LYS A N 1
ATOM 565 C CA . LYS A 1 73 ? -8.871 8.606 6.183 1.00 92.50 73 LYS A CA 1
ATOM 566 C C . LYS A 1 73 ? -9.890 7.581 6.681 1.00 92.50 73 LYS A C 1
ATOM 568 O O . LYS A 1 73 ? -10.462 7.770 7.751 1.00 92.50 73 LYS A O 1
ATOM 573 N N . GLU A 1 74 ? -10.104 6.502 5.933 1.00 93.62 74 GLU A N 1
ATOM 574 C CA . GLU A 1 74 ? -10.994 5.407 6.330 1.00 93.62 74 GLU A CA 1
ATOM 575 C C . GLU A 1 74 ? -10.522 4.739 7.629 1.00 93.62 74 GLU A C 1
ATOM 577 O O . GLU A 1 74 ? -11.306 4.598 8.566 1.00 93.62 74 GLU A O 1
ATOM 582 N N . ILE A 1 75 ? -9.225 4.441 7.749 1.00 92.50 75 ILE A N 1
ATOM 583 C CA . ILE A 1 75 ? -8.624 3.907 8.981 1.00 92.50 75 ILE A CA 1
ATOM 584 C C . ILE A 1 75 ? -8.843 4.876 10.152 1.00 92.50 75 ILE A C 1
ATOM 586 O O . ILE A 1 75 ? -9.287 4.461 11.224 1.00 92.50 75 ILE A O 1
ATOM 590 N N . HIS A 1 76 ? -8.608 6.177 9.955 1.00 91.94 76 HIS A N 1
ATOM 591 C CA . HIS A 1 76 ? -8.881 7.181 10.987 1.00 91.94 76 HIS A CA 1
ATOM 592 C C . HIS A 1 76 ? -10.357 7.224 11.412 1.00 91.94 76 HIS A C 1
ATOM 594 O O . HIS A 1 76 ? -10.637 7.361 12.608 1.00 91.94 76 HIS A O 1
ATOM 600 N N . ASN A 1 77 ? -11.293 7.073 10.474 1.00 93.50 77 ASN A N 1
ATOM 601 C CA . ASN A 1 77 ? -12.723 7.009 10.776 1.00 93.50 77 ASN A CA 1
ATOM 602 C C . ASN A 1 77 ? -13.071 5.753 11.588 1.00 93.50 77 ASN A C 1
ATOM 604 O O . ASN A 1 77 ? -13.745 5.867 12.610 1.00 93.50 77 ASN A O 1
ATOM 608 N N . LEU A 1 78 ? -12.531 4.584 11.228 1.00 93.12 78 LEU A N 1
ATOM 609 C CA . LEU A 1 78 ? -12.722 3.332 11.977 1.00 93.12 78 LEU A CA 1
ATOM 610 C C . LEU A 1 78 ? -12.165 3.417 13.409 1.00 93.12 78 LEU A C 1
ATOM 612 O O . LEU A 1 78 ? -12.757 2.893 14.360 1.00 93.12 78 LEU A O 1
ATOM 616 N N . LEU A 1 79 ? -11.041 4.115 13.603 1.00 92.00 79 LEU A N 1
ATOM 617 C CA . LEU A 1 79 ? -10.516 4.437 14.933 1.00 92.00 79 LEU A CA 1
ATOM 618 C C . LEU A 1 79 ? -11.462 5.370 15.705 1.00 92.00 79 LEU A C 1
ATOM 620 O O . LEU A 1 79 ? -11.695 5.157 16.896 1.00 92.00 79 LEU A O 1
ATOM 624 N N . LEU A 1 80 ? -12.038 6.382 15.054 1.00 90.88 80 LEU A N 1
ATOM 625 C CA . LEU A 1 80 ? -12.999 7.279 15.697 1.00 90.88 80 LEU A CA 1
ATOM 626 C C . LEU A 1 80 ? -14.269 6.533 16.131 1.00 90.88 80 LEU A C 1
ATOM 628 O O . LEU A 1 80 ? -14.700 6.697 17.272 1.00 90.88 80 LEU A O 1
ATOM 632 N N . GLU A 1 81 ? -14.821 5.680 15.269 1.00 91.31 81 GLU A N 1
ATOM 633 C CA . GLU A 1 81 ? -15.967 4.817 15.580 1.00 91.31 81 GLU A CA 1
ATOM 634 C C . GLU A 1 81 ? -15.655 3.877 16.751 1.00 91.31 81 GLU A C 1
ATOM 636 O O . GLU A 1 81 ? -16.440 3.758 17.691 1.00 91.31 81 GLU A O 1
ATOM 641 N N . SER A 1 82 ? -14.457 3.284 16.764 1.00 91.19 82 SER A N 1
ATOM 642 C CA . SER A 1 82 ? -13.990 2.440 17.873 1.00 91.19 82 SER A CA 1
ATOM 643 C C . SER A 1 82 ? -13.965 3.197 19.207 1.00 91.19 82 SER A C 1
ATOM 645 O O . SER A 1 82 ? -14.374 2.664 20.240 1.00 91.19 82 SER A O 1
ATOM 647 N N . ASN A 1 83 ? -13.527 4.462 19.201 1.00 90.38 83 ASN A N 1
ATOM 648 C CA . ASN A 1 83 ? -13.522 5.304 20.398 1.00 90.38 83 ASN A CA 1
ATOM 649 C C . ASN A 1 83 ? -14.943 5.670 20.858 1.00 90.38 83 ASN A C 1
ATOM 651 O O . ASN A 1 83 ? -15.213 5.664 22.060 1.00 90.38 83 ASN A O 1
ATOM 655 N N . GLN A 1 84 ? -15.850 5.957 19.917 1.00 89.88 84 GLN A N 1
ATOM 656 C CA . GLN A 1 84 ? -17.249 6.283 20.213 1.00 89.88 84 GLN A CA 1
ATOM 657 C C . GLN A 1 84 ? -17.983 5.113 20.871 1.00 89.88 84 GLN A C 1
ATOM 659 O O . GLN A 1 84 ? -18.716 5.324 21.836 1.00 89.88 84 GLN A O 1
ATOM 664 N N . VAL A 1 85 ? -17.750 3.887 20.397 1.00 89.06 85 VAL A N 1
ATOM 665 C CA . VAL A 1 85 ? -18.354 2.682 20.982 1.00 89.06 85 VAL A CA 1
ATOM 666 C C . VAL A 1 85 ? -17.813 2.412 22.387 1.00 89.06 85 VAL A C 1
ATOM 668 O O . VAL A 1 85 ? -18.582 2.097 23.292 1.00 89.06 85 VAL A O 1
ATOM 671 N N . LEU A 1 86 ? -16.505 2.592 22.596 1.00 86.56 86 LEU A N 1
ATOM 672 C CA . LEU A 1 86 ? -15.876 2.433 23.910 1.00 86.56 86 LEU A CA 1
ATOM 673 C C . LEU A 1 86 ? -16.269 3.523 24.917 1.00 86.56 86 LEU A C 1
ATOM 675 O O . LEU A 1 86 ? -16.143 3.303 26.120 1.00 86.56 86 LEU A O 1
ATOM 679 N N . LYS A 1 87 ? -16.699 4.704 24.447 1.00 86.50 87 LYS A N 1
ATOM 680 C CA . LYS A 1 87 ? -17.038 5.880 25.274 1.00 86.50 87 LYS A CA 1
ATOM 681 C C . LYS A 1 87 ? -15.929 6.268 26.266 1.00 86.50 87 LYS A C 1
ATOM 683 O O . LYS A 1 87 ? -16.196 6.808 27.338 1.00 86.50 87 LYS A O 1
ATOM 688 N N . VAL A 1 88 ? -14.672 6.001 25.912 1.00 85.56 88 VAL A N 1
ATOM 689 C CA . VAL A 1 88 ? -13.500 6.280 26.753 1.00 85.56 88 VAL A CA 1
ATOM 690 C C . VAL A 1 88 ? -12.793 7.552 26.308 1.00 85.56 88 VAL A C 1
ATOM 692 O O . VAL A 1 88 ? -12.709 7.863 25.118 1.00 85.56 88 VAL A O 1
ATOM 695 N N . SER A 1 89 ? -12.222 8.280 27.270 1.00 87.25 89 SER A N 1
ATOM 696 C CA . SER A 1 89 ? -11.395 9.450 26.970 1.00 87.25 89 SER A CA 1
ATOM 697 C C . SER A 1 89 ? -10.229 9.075 26.051 1.00 87.25 89 SER A C 1
ATOM 699 O O . SER A 1 89 ? -9.519 8.102 26.303 1.00 87.25 89 SER A O 1
ATOM 701 N N . LYS A 1 90 ? -9.964 9.901 25.031 1.00 85.12 90 LYS A N 1
ATOM 702 C CA . LYS A 1 90 ? -8.810 9.744 24.124 1.00 85.12 90 LYS A CA 1
ATOM 703 C C . LYS A 1 90 ? -7.456 9.835 24.846 1.00 85.12 90 LYS A C 1
ATOM 705 O O . LYS A 1 90 ? -6.433 9.434 24.301 1.00 85.12 90 LYS A O 1
ATOM 710 N N . GLY A 1 91 ? -7.432 10.369 26.068 1.00 87.12 91 GLY A N 1
ATOM 711 C CA . GLY A 1 91 ? -6.241 10.399 26.918 1.00 87.12 91 GLY A CA 1
ATOM 712 C C . GLY A 1 91 ? -6.023 9.128 27.743 1.00 87.12 91 GLY A C 1
ATOM 713 O O . GLY A 1 91 ? -4.975 9.004 28.374 1.00 87.12 91 GLY A O 1
ATOM 714 N N . ALA A 1 92 ? -6.986 8.201 27.765 1.00 91.25 92 ALA A N 1
ATOM 715 C CA . ALA A 1 92 ? -6.916 7.011 28.603 1.00 91.25 92 ALA A CA 1
ATOM 716 C C . ALA A 1 92 ? -5.752 6.095 28.173 1.00 91.25 92 ALA A C 1
ATOM 718 O O . ALA A 1 92 ? -5.598 5.837 26.975 1.00 91.25 92 ALA A O 1
ATOM 719 N N . PRO A 1 93 ? -4.970 5.538 29.121 1.00 91.38 93 PRO A N 1
ATOM 720 C CA . PRO A 1 93 ? -3.880 4.615 28.800 1.00 91.38 93 PRO A CA 1
ATOM 721 C C . PRO A 1 93 ? -4.334 3.428 27.942 1.00 91.38 93 PRO A C 1
ATOM 723 O O . PRO A 1 93 ? -3.697 3.121 26.942 1.00 91.38 93 PRO A O 1
ATOM 726 N N . ALA A 1 94 ? -5.487 2.833 28.262 1.00 87.31 94 ALA A N 1
ATOM 727 C CA . ALA A 1 94 ? -6.046 1.711 27.506 1.00 87.31 94 ALA A CA 1
ATOM 728 C C . ALA A 1 94 ? -6.379 2.073 26.045 1.00 87.31 94 ALA A C 1
ATOM 730 O O . ALA A 1 94 ? -6.148 1.271 25.143 1.00 87.31 94 ALA A O 1
ATOM 731 N N . TRP A 1 95 ? -6.873 3.293 25.796 1.00 92.25 95 TRP A N 1
ATOM 732 C CA . TRP A 1 95 ? -7.127 3.773 24.435 1.00 92.25 95 TRP A CA 1
ATOM 733 C C . TRP A 1 95 ? -5.823 3.957 23.657 1.00 92.25 95 TRP A C 1
ATOM 735 O O . TRP A 1 95 ? -5.734 3.537 22.508 1.00 92.25 95 TRP A O 1
ATOM 745 N N . ARG A 1 96 ? -4.787 4.525 24.287 1.00 91.94 96 ARG A N 1
ATOM 746 C CA . ARG A 1 96 ? -3.466 4.663 23.654 1.00 91.94 96 ARG A CA 1
ATOM 747 C C . ARG A 1 96 ? -2.871 3.309 23.278 1.00 91.94 96 ARG A C 1
ATOM 749 O O . ARG A 1 96 ? -2.379 3.177 22.167 1.00 91.94 96 ARG A O 1
ATOM 756 N N . SER A 1 97 ? -2.980 2.304 24.148 1.00 91.56 97 SER A N 1
ATOM 757 C CA . SER A 1 97 ? -2.529 0.942 23.834 1.00 91.56 97 SER A CA 1
ATOM 758 C C . SER A 1 97 ? -3.271 0.339 22.638 1.00 91.56 97 SER A C 1
ATOM 760 O O . SER A 1 97 ? -2.658 -0.346 21.826 1.00 91.56 97 SER A O 1
ATOM 762 N N . TYR A 1 98 ? -4.573 0.609 22.496 1.00 91.12 98 TYR A N 1
ATOM 763 C CA . TYR A 1 98 ? -5.341 0.175 21.326 1.00 91.12 98 TYR A CA 1
ATOM 764 C C . TYR A 1 98 ? -4.890 0.884 20.042 1.00 91.12 98 TYR A C 1
ATOM 766 O O . TYR A 1 98 ? -4.703 0.236 19.018 1.00 91.12 98 TYR A O 1
ATOM 774 N N . VAL A 1 99 ? -4.670 2.201 20.095 1.00 92.00 99 VAL A N 1
ATOM 775 C CA . VAL A 1 99 ? -4.149 2.960 18.946 1.00 92.00 99 VAL A CA 1
ATOM 776 C C . VAL A 1 99 ? -2.769 2.447 18.536 1.00 92.00 99 VAL A C 1
ATOM 778 O O . VAL A 1 99 ? -2.533 2.253 17.350 1.00 92.00 99 VAL A O 1
ATOM 781 N N . GLU A 1 100 ? -1.888 2.169 19.498 1.00 92.81 100 GLU A N 1
ATOM 782 C CA . GLU A 1 100 ? -0.559 1.607 19.235 1.00 92.81 100 GLU A CA 1
ATOM 783 C C . GLU A 1 100 ? -0.644 0.218 18.591 1.00 92.81 100 GLU A C 1
ATOM 785 O O . GLU A 1 100 ? 0.078 -0.087 17.645 1.00 92.81 100 GLU A O 1
ATOM 790 N N . PHE A 1 101 ? -1.576 -0.620 19.050 1.00 92.44 101 PHE A N 1
ATOM 791 C CA . PHE A 1 101 ? -1.844 -1.911 18.424 1.00 92.44 101 PHE A CA 1
ATOM 792 C C . PHE A 1 101 ? -2.272 -1.761 16.953 1.00 92.44 101 PHE A C 1
ATOM 794 O O . PHE A 1 101 ? -1.719 -2.435 16.085 1.00 92.44 101 PHE A O 1
ATOM 801 N N . ILE A 1 102 ? -3.203 -0.848 16.656 1.00 92.25 102 ILE A N 1
ATOM 802 C CA . ILE A 1 102 ? -3.625 -0.571 15.274 1.00 92.25 102 ILE A CA 1
ATOM 803 C C . ILE A 1 102 ? -2.479 0.031 14.445 1.00 92.25 102 ILE A C 1
ATOM 805 O O . ILE A 1 102 ? -2.354 -0.281 13.264 1.00 92.25 102 ILE A O 1
ATOM 809 N N . ASN A 1 103 ? -1.616 0.848 15.051 1.00 92.31 103 ASN A N 1
ATOM 810 C CA . ASN A 1 103 ? -0.438 1.401 14.388 1.00 92.31 103 ASN A CA 1
ATOM 811 C C . ASN A 1 103 ? 0.548 0.302 13.958 1.00 92.31 103 ASN A C 1
ATOM 813 O O . ASN A 1 103 ? 1.038 0.330 12.834 1.00 92.31 103 ASN A O 1
ATOM 817 N N . ASN A 1 104 ? 0.783 -0.708 14.799 1.00 93.88 104 ASN A N 1
ATOM 818 C CA . ASN A 1 104 ? 1.616 -1.854 14.419 1.00 93.88 104 ASN A CA 1
ATOM 819 C C . ASN A 1 104 ? 1.028 -2.608 13.219 1.00 93.88 104 ASN A C 1
ATOM 821 O O . ASN A 1 104 ? 1.745 -2.900 12.265 1.00 93.88 104 ASN A O 1
ATOM 825 N N . LEU A 1 105 ? -0.290 -2.829 13.212 1.00 91.62 105 LEU A N 1
ATOM 826 C CA . LEU A 1 105 ? -0.973 -3.440 12.073 1.00 91.62 105 LEU A CA 1
ATOM 827 C C . LEU A 1 105 ? -0.821 -2.595 10.794 1.00 91.62 105 LEU A C 1
ATOM 829 O O . LEU A 1 105 ? -0.580 -3.133 9.715 1.00 91.62 105 LEU A O 1
ATOM 833 N N . PHE A 1 106 ? -0.925 -1.269 10.913 1.00 89.94 106 PHE A N 1
ATOM 834 C CA . PHE A 1 106 ? -0.700 -0.342 9.804 1.00 89.94 106 PHE A CA 1
ATOM 835 C C . PHE A 1 106 ? 0.728 -0.440 9.250 1.00 89.94 106 PHE A C 1
ATOM 837 O O . PHE A 1 106 ? 0.902 -0.557 8.036 1.00 89.94 106 PHE A O 1
ATOM 844 N N . ILE A 1 107 ? 1.741 -0.448 10.123 1.00 91.19 107 ILE A N 1
ATOM 845 C CA . ILE A 1 107 ? 3.152 -0.597 9.738 1.00 91.19 107 ILE A CA 1
ATOM 846 C C . ILE A 1 107 ? 3.370 -1.918 8.993 1.00 91.19 107 ILE A C 1
ATOM 848 O O . ILE A 1 107 ? 4.019 -1.927 7.941 1.00 91.19 107 ILE A O 1
ATOM 852 N N . ASP A 1 108 ? 2.794 -3.015 9.485 1.00 91.31 108 ASP A N 1
ATOM 853 C CA . ASP A 1 108 ? 2.883 -4.326 8.840 1.00 91.31 108 ASP A CA 1
ATOM 854 C C . ASP A 1 108 ? 2.229 -4.319 7.449 1.00 91.31 108 ASP A C 1
ATOM 856 O O . ASP A 1 108 ? 2.810 -4.820 6.483 1.00 91.31 108 ASP A O 1
ATOM 860 N N . GLY A 1 109 ? 1.053 -3.700 7.309 1.00 90.00 109 GLY A N 1
ATOM 861 C CA . GLY A 1 109 ? 0.339 -3.599 6.032 1.00 90.00 109 GLY A CA 1
ATOM 862 C C . GLY A 1 109 ? 1.066 -2.748 4.984 1.00 90.00 109 GLY A C 1
ATOM 863 O O . GLY A 1 109 ? 1.176 -3.136 3.815 1.00 90.00 109 GLY A O 1
ATOM 864 N N . VAL A 1 110 ? 1.634 -1.613 5.396 1.00 88.25 110 VAL A N 1
ATOM 865 C CA . VAL A 1 110 ? 2.488 -0.784 4.530 1.00 88.25 110 VAL A CA 1
ATOM 866 C C . VAL A 1 110 ? 3.743 -1.555 4.122 1.00 88.25 110 VAL A C 1
ATOM 868 O O . VAL A 1 110 ? 4.085 -1.603 2.939 1.00 88.25 110 VAL A O 1
ATOM 871 N N . SER A 1 111 ? 4.400 -2.220 5.075 1.00 90.00 111 SER A N 1
ATOM 872 C CA . SER A 1 111 ? 5.591 -3.031 4.808 1.00 90.00 111 SER A CA 1
ATOM 873 C C . SER A 1 111 ? 5.288 -4.150 3.813 1.00 90.00 111 SER A C 1
ATOM 875 O O . SER A 1 111 ? 6.038 -4.348 2.858 1.00 90.00 111 SER A O 1
ATOM 877 N N . ALA A 1 112 ? 4.153 -4.836 3.968 1.00 90.88 112 ALA A N 1
ATOM 878 C CA . ALA A 1 112 ? 3.694 -5.855 3.030 1.00 90.88 112 ALA A CA 1
ATOM 879 C C . ALA A 1 112 ? 3.482 -5.292 1.615 1.00 90.88 112 ALA A C 1
ATOM 881 O O . ALA A 1 112 ? 3.863 -5.936 0.638 1.00 90.88 112 ALA A O 1
ATOM 882 N N . THR A 1 113 ? 2.944 -4.076 1.498 1.00 88.75 113 THR A N 1
ATOM 883 C CA . THR A 1 113 ? 2.732 -3.385 0.213 1.00 88.75 113 THR A CA 1
ATOM 884 C C . THR A 1 113 ? 4.054 -3.045 -0.486 1.00 88.75 113 THR A C 1
ATOM 886 O O . THR A 1 113 ? 4.214 -3.280 -1.691 1.00 88.75 113 THR A O 1
ATOM 889 N N . ILE A 1 114 ? 5.041 -2.551 0.268 1.00 88.06 114 ILE A N 1
ATOM 890 C CA . ILE A 1 114 ? 6.389 -2.273 -0.251 1.00 88.06 114 ILE A CA 1
ATOM 891 C C . ILE A 1 114 ? 7.061 -3.580 -0.683 1.00 88.06 114 ILE A C 1
ATOM 893 O O . ILE A 1 114 ? 7.590 -3.668 -1.790 1.00 88.06 114 ILE A O 1
ATOM 897 N N . ILE A 1 115 ? 6.988 -4.627 0.146 1.00 89.38 115 ILE A N 1
ATOM 898 C CA . ILE A 1 115 ? 7.544 -5.949 -0.167 1.00 89.38 115 ILE A CA 1
ATOM 899 C C . ILE A 1 115 ? 6.900 -6.526 -1.431 1.00 89.38 115 ILE A C 1
ATOM 901 O O . ILE A 1 115 ? 7.613 -7.068 -2.271 1.00 89.38 115 ILE A O 1
ATOM 905 N N . ALA A 1 116 ? 5.581 -6.412 -1.599 1.00 88.75 116 ALA A N 1
ATOM 906 C CA . ALA A 1 116 ? 4.888 -6.870 -2.802 1.00 88.75 116 ALA A CA 1
ATOM 907 C C . ALA A 1 116 ? 5.378 -6.129 -4.059 1.00 88.75 116 ALA A C 1
ATOM 909 O O . ALA A 1 116 ? 5.641 -6.757 -5.085 1.00 88.75 116 ALA A O 1
ATOM 910 N N . SER A 1 117 ? 5.591 -4.815 -3.955 1.00 87.81 117 SER A N 1
ATOM 911 C CA . SER A 1 117 ? 6.118 -3.981 -5.045 1.00 87.81 117 SER A CA 1
ATOM 912 C C . SER A 1 117 ? 7.565 -4.326 -5.398 1.00 87.81 117 SER A C 1
ATOM 914 O O . SER A 1 117 ? 7.899 -4.481 -6.571 1.00 87.81 117 SER A O 1
ATOM 916 N N . LEU A 1 118 ? 8.417 -4.547 -4.396 1.00 87.00 118 LEU A N 1
ATOM 917 C CA . LEU A 1 118 ? 9.798 -4.985 -4.606 1.00 87.00 118 LEU A CA 1
ATOM 918 C C . LEU A 1 118 ? 9.879 -6.403 -5.178 1.00 87.00 118 LEU A C 1
ATOM 920 O O . LEU A 1 118 ? 10.689 -6.653 -6.065 1.00 87.00 118 LEU A O 1
ATOM 924 N N . LYS A 1 119 ? 9.024 -7.325 -4.721 1.00 88.06 119 LYS A N 1
ATOM 925 C CA . LYS A 1 119 ? 8.917 -8.677 -5.294 1.00 88.06 119 LYS A CA 1
ATOM 926 C C . LYS A 1 119 ? 8.521 -8.633 -6.765 1.00 88.06 119 LYS A C 1
ATOM 928 O O . LYS A 1 119 ? 9.033 -9.428 -7.545 1.00 88.06 119 LYS A O 1
ATOM 933 N N . PHE A 1 120 ? 7.648 -7.700 -7.143 1.00 85.88 120 PHE A N 1
ATOM 934 C CA . PHE A 1 120 ? 7.299 -7.488 -8.541 1.00 85.88 120 PHE A CA 1
ATOM 935 C C . PHE A 1 120 ? 8.488 -6.957 -9.356 1.00 85.88 120 PHE A C 1
ATOM 937 O O . PHE A 1 120 ? 8.729 -7.438 -10.453 1.00 85.88 120 PHE A O 1
ATOM 944 N N . VAL A 1 121 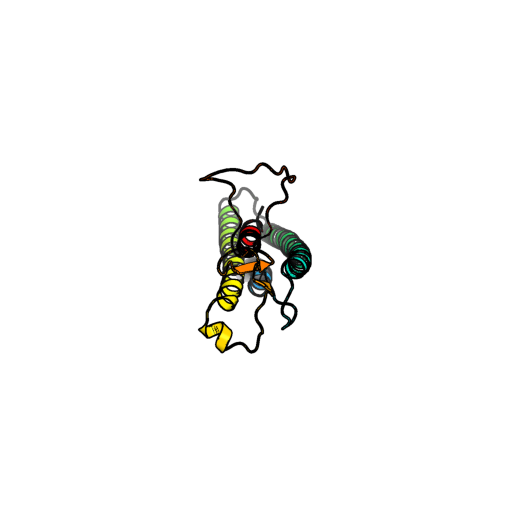? 9.291 -6.027 -8.829 1.00 84.69 121 VAL A N 1
ATOM 945 C CA . VAL A 1 121 ? 10.533 -5.613 -9.516 1.00 84.69 121 VAL A CA 1
ATOM 946 C C . VAL A 1 121 ? 11.520 -6.774 -9.630 1.00 84.69 121 VAL A C 1
ATOM 948 O O . VAL A 1 121 ? 12.125 -6.967 -10.680 1.00 84.69 121 VAL A O 1
ATOM 951 N N . LEU A 1 122 ? 11.658 -7.583 -8.579 1.00 85.81 122 LEU A N 1
ATOM 952 C CA . LEU A 1 122 ? 12.541 -8.745 -8.578 1.00 85.81 122 LEU A CA 1
ATOM 953 C C . LEU A 1 122 ? 12.130 -9.779 -9.634 1.00 85.81 122 LEU A C 1
ATOM 955 O O . LEU A 1 122 ? 12.999 -10.321 -10.313 1.00 85.81 122 LEU A O 1
ATOM 959 N N . SER A 1 123 ? 10.829 -10.018 -9.824 1.00 84.94 123 SER A N 1
ATOM 960 C CA . SER A 1 123 ? 10.350 -10.959 -10.844 1.00 84.94 123 SER A CA 1
ATOM 961 C C . SER A 1 123 ? 10.627 -10.499 -12.279 1.00 84.94 123 SER A C 1
ATOM 963 O O . SER A 1 123 ? 10.608 -11.324 -13.188 1.00 84.94 123 SER A O 1
ATOM 965 N N . LEU A 1 124 ? 10.929 -9.213 -12.494 1.00 81.12 124 LEU A N 1
ATOM 966 C CA . LEU A 1 124 ? 11.370 -8.686 -13.789 1.00 81.12 124 LEU A CA 1
ATOM 967 C C . LEU A 1 124 ? 12.864 -8.914 -14.063 1.00 81.12 124 LEU A C 1
ATOM 969 O O . LEU A 1 124 ? 13.299 -8.697 -15.192 1.00 81.12 124 LEU A O 1
ATOM 973 N N . ILE A 1 125 ? 13.646 -9.297 -13.049 1.00 82.69 125 ILE A N 1
ATOM 974 C CA . ILE A 1 125 ? 15.108 -9.457 -13.131 1.00 82.69 125 ILE A CA 1
ATOM 975 C C . ILE A 1 125 ? 15.515 -10.926 -12.958 1.00 82.69 125 ILE A C 1
ATOM 977 O O . ILE A 1 125 ? 16.502 -11.357 -13.548 1.00 82.69 125 ILE A O 1
ATOM 981 N N . ASP A 1 126 ? 14.772 -11.698 -12.162 1.00 85.06 126 ASP A N 1
ATOM 982 C CA . ASP A 1 126 ? 15.071 -13.106 -11.898 1.00 85.06 126 ASP A CA 1
ATOM 983 C C . ASP A 1 126 ? 14.938 -13.963 -13.177 1.00 85.06 126 ASP A C 1
ATOM 985 O O . ASP A 1 126 ? 13.828 -14.114 -13.696 1.00 85.06 126 ASP A O 1
ATOM 989 N N . PRO A 1 127 ? 16.031 -14.581 -13.673 1.00 81.81 127 PRO A N 1
ATOM 990 C CA . PRO A 1 127 ? 16.000 -15.416 -14.872 1.00 81.81 127 PRO A CA 1
ATOM 991 C C . PRO A 1 127 ? 14.999 -16.571 -14.792 1.00 81.81 127 PRO A C 1
ATOM 993 O O . PRO A 1 127 ? 14.403 -16.927 -15.808 1.00 81.81 127 PRO A O 1
ATOM 996 N N . ALA A 1 128 ? 14.795 -17.151 -13.603 1.00 83.25 128 ALA A N 1
ATOM 997 C CA . ALA A 1 128 ? 13.844 -18.244 -13.419 1.00 83.25 128 ALA A CA 1
ATOM 998 C C . ALA A 1 128 ? 12.395 -17.750 -13.542 1.00 83.25 128 ALA A C 1
ATOM 1000 O O . ALA A 1 128 ? 11.583 -18.378 -14.223 1.00 83.25 128 ALA A O 1
ATOM 1001 N N . ALA A 1 129 ? 12.081 -16.600 -12.938 1.00 81.06 129 ALA A N 1
ATOM 1002 C CA . ALA A 1 129 ? 10.772 -15.963 -13.049 1.00 81.06 129 ALA A CA 1
ATOM 1003 C C . ALA A 1 129 ? 10.482 -15.484 -14.479 1.00 81.06 129 ALA A C 1
ATOM 1005 O O . ALA A 1 129 ? 9.372 -15.681 -14.972 1.00 81.06 129 ALA A O 1
ATOM 1006 N N . ILE A 1 130 ? 11.482 -14.918 -15.163 1.00 81.31 130 ILE A N 1
ATOM 1007 C CA . ILE A 1 130 ? 11.371 -14.491 -16.561 1.00 81.31 130 ILE A CA 1
ATOM 1008 C C . ILE A 1 130 ? 11.095 -15.698 -17.457 1.00 81.31 130 ILE A C 1
ATOM 1010 O O . ILE A 1 130 ? 10.156 -15.647 -18.242 1.00 81.31 130 ILE A O 1
ATOM 1014 N N . ALA A 1 131 ? 11.851 -16.792 -17.309 1.00 81.00 131 ALA A N 1
ATOM 1015 C CA . ALA A 1 131 ? 11.662 -18.011 -18.098 1.00 81.00 131 ALA A CA 1
ATOM 1016 C C . ALA A 1 131 ? 10.303 -18.687 -17.850 1.00 81.00 131 ALA A C 1
ATOM 1018 O O . ALA A 1 131 ? 9.744 -19.295 -18.759 1.00 81.00 131 ALA A O 1
ATOM 1019 N N . ALA A 1 132 ? 9.769 -18.580 -16.630 1.00 81.44 132 ALA A N 1
ATOM 1020 C CA . ALA A 1 132 ? 8.432 -19.060 -16.289 1.00 81.44 132 ALA A CA 1
ATOM 1021 C C . ALA A 1 132 ? 7.308 -18.130 -16.782 1.00 81.44 132 ALA A C 1
ATOM 1023 O O . ALA A 1 132 ? 6.149 -18.542 -16.836 1.00 81.44 132 ALA A O 1
ATOM 1024 N N . SER A 1 133 ? 7.623 -16.878 -17.117 1.00 75.69 133 SER A N 1
ATOM 1025 C CA . SER A 1 133 ? 6.655 -15.896 -17.593 1.00 75.69 133 SER A CA 1
ATOM 1026 C C . SER A 1 133 ? 6.664 -15.808 -19.122 1.00 75.69 133 SER A C 1
ATOM 1028 O O . SER A 1 133 ? 7.708 -15.641 -19.737 1.00 75.69 133 SER A O 1
ATOM 1030 N N . GLU A 1 134 ? 5.496 -15.808 -19.766 1.00 74.31 134 GLU A N 1
ATOM 1031 C CA . GLU A 1 134 ? 5.380 -15.560 -21.222 1.00 74.31 134 GLU A CA 1
ATOM 1032 C C . GLU A 1 134 ? 5.490 -14.064 -21.583 1.00 74.31 134 GLU A C 1
ATOM 1034 O O . GLU A 1 134 ? 5.062 -13.598 -22.638 1.00 74.31 134 GLU A O 1
ATOM 1039 N N . ASN A 1 135 ? 6.028 -13.270 -20.664 1.00 77.31 135 ASN A N 1
ATOM 1040 C CA . ASN A 1 135 ? 6.025 -11.824 -20.714 1.00 77.31 135 ASN A CA 1
ATOM 1041 C C . ASN A 1 135 ? 7.278 -11.322 -21.447 1.00 77.31 135 ASN A C 1
ATOM 1043 O O . ASN A 1 135 ? 8.389 -11.636 -21.019 1.00 77.31 135 ASN A O 1
ATOM 1047 N N . PRO A 1 136 ? 7.154 -10.476 -22.489 1.00 81.44 136 PRO A N 1
ATOM 1048 C CA . PRO A 1 136 ? 8.335 -9.927 -23.143 1.00 81.44 136 PRO A CA 1
ATOM 1049 C C . PRO A 1 136 ? 9.067 -8.959 -22.197 1.00 81.44 136 PRO A C 1
ATOM 1051 O O . PRO A 1 136 ? 8.442 -8.456 -21.252 1.00 81.44 136 PRO A O 1
ATOM 1054 N N . PRO A 1 137 ? 10.352 -8.646 -22.439 1.00 84.69 137 PRO A N 1
ATOM 1055 C CA . PRO A 1 137 ? 11.102 -7.675 -21.644 1.00 84.69 137 PRO A CA 1
ATOM 1056 C C . PRO A 1 137 ? 10.325 -6.370 -21.446 1.00 84.69 137 PRO A C 1
ATOM 1058 O O . PRO A 1 137 ? 9.608 -5.923 -22.345 1.00 84.69 137 PRO A O 1
ATOM 1061 N N . LEU A 1 138 ? 10.431 -5.768 -20.259 1.00 85.31 138 LEU A N 1
ATOM 1062 C CA . LEU A 1 138 ? 9.645 -4.578 -19.930 1.00 85.31 138 LEU A CA 1
ATOM 1063 C C . LEU A 1 138 ? 10.076 -3.360 -20.756 1.00 85.31 138 LEU A C 1
ATOM 1065 O O . LEU A 1 138 ? 9.215 -2.633 -21.243 1.00 85.31 138 LEU A O 1
ATOM 1069 N N . LEU A 1 139 ? 11.385 -3.153 -20.912 1.00 87.00 139 LEU A N 1
ATOM 1070 C CA . LEU A 1 139 ? 11.967 -1.973 -21.548 1.00 87.00 139 LEU A CA 1
ATOM 1071 C C . LEU A 1 139 ? 12.679 -2.330 -22.854 1.00 87.00 139 LEU A C 1
ATOM 1073 O O . LEU A 1 139 ? 13.382 -3.336 -22.930 1.00 87.00 139 LEU A O 1
ATOM 1077 N N . GLU A 1 140 ? 12.525 -1.473 -23.858 1.00 87.06 140 GLU A N 1
ATOM 1078 C CA . GLU A 1 140 ? 13.306 -1.502 -25.093 1.00 87.06 140 GLU A CA 1
ATOM 1079 C C . GLU A 1 140 ? 14.547 -0.610 -24.954 1.00 87.06 140 GLU A C 1
ATOM 1081 O O . GLU A 1 140 ? 14.456 0.533 -24.499 1.00 87.06 140 GLU A O 1
ATOM 1086 N N . VAL A 1 141 ? 15.704 -1.125 -25.374 1.00 87.44 141 VAL A N 1
ATOM 1087 C CA . VAL A 1 141 ? 16.966 -0.380 -25.449 1.00 87.44 141 VAL A CA 1
ATOM 1088 C C . VAL A 1 141 ? 17.568 -0.601 -26.830 1.00 87.44 141 VAL A C 1
ATOM 1090 O O . VAL A 1 141 ? 17.731 -1.744 -27.258 1.00 87.44 141 VAL A O 1
ATOM 1093 N N . LYS A 1 142 ? 17.901 0.484 -27.531 1.00 85.19 142 LYS A N 1
ATOM 1094 C CA . LYS A 1 142 ? 18.545 0.423 -28.847 1.00 85.19 142 LYS A CA 1
ATOM 1095 C C . LYS A 1 142 ? 20.056 0.340 -28.687 1.00 85.19 142 LYS A C 1
ATOM 1097 O O . LYS A 1 142 ? 20.633 1.077 -27.893 1.00 85.19 142 LYS A O 1
ATOM 1102 N N . LEU A 1 143 ? 20.680 -0.546 -29.455 1.00 87.75 143 LEU A N 1
ATOM 1103 C CA . LEU A 1 143 ? 22.129 -0.653 -29.579 1.00 87.75 143 LEU A CA 1
ATOM 1104 C C . LEU A 1 143 ? 22.558 0.052 -30.867 1.00 87.75 143 LEU A C 1
ATOM 1106 O O . LEU A 1 143 ? 22.056 -0.263 -31.944 1.00 87.75 143 LEU A O 1
ATOM 1110 N N . GLU A 1 144 ? 23.486 0.991 -30.745 1.00 85.00 144 GLU A N 1
ATOM 1111 C CA . GLU A 1 144 ? 24.033 1.787 -31.840 1.00 85.00 144 GLU A CA 1
ATOM 1112 C C . GLU A 1 144 ? 25.541 1.524 -31.946 1.00 85.00 144 GLU A C 1
ATOM 1114 O O . GLU A 1 144 ? 26.260 1.543 -30.946 1.00 85.00 144 GLU A O 1
ATOM 1119 N N . LEU A 1 145 ? 26.016 1.243 -33.159 1.00 82.88 145 LEU A N 1
ATOM 1120 C CA . LEU A 1 145 ? 27.436 1.069 -33.473 1.00 82.88 145 LEU A CA 1
ATOM 1121 C C . LEU A 1 145 ? 27.972 2.396 -34.014 1.00 82.88 145 LEU A C 1
ATOM 1123 O O . LEU A 1 145 ? 27.401 2.934 -34.961 1.00 82.88 145 LEU A O 1
ATOM 1127 N N . GLN A 1 146 ? 29.037 2.933 -33.417 1.00 78.31 146 GLN A N 1
ATOM 1128 C CA . GLN A 1 146 ? 29.635 4.188 -33.877 1.00 78.31 146 GLN A CA 1
ATOM 1129 C C . GLN A 1 146 ? 30.713 3.938 -34.938 1.00 78.31 146 GLN A C 1
ATOM 1131 O O . GLN A 1 146 ? 31.655 3.183 -34.712 1.00 78.31 146 GLN A O 1
ATOM 1136 N N . ASP A 1 147 ? 30.609 4.630 -36.076 1.00 69.19 147 ASP A N 1
ATOM 1137 C CA . ASP A 1 147 ? 31.518 4.466 -37.225 1.00 69.19 147 ASP A CA 1
ATOM 1138 C C . ASP A 1 147 ? 32.924 5.082 -37.015 1.00 69.19 147 ASP A C 1
ATOM 1140 O O . ASP A 1 147 ? 33.827 4.853 -37.818 1.00 69.19 147 ASP A O 1
ATOM 1144 N N . ASN A 1 148 ? 33.137 5.867 -35.948 1.00 64.00 148 ASN A N 1
ATOM 1145 C CA . ASN A 1 148 ? 34.291 6.775 -35.815 1.00 64.00 148 ASN A CA 1
ATOM 1146 C C . ASN A 1 148 ? 35.411 6.329 -34.847 1.00 64.00 148 ASN A C 1
ATOM 1148 O O . ASN A 1 148 ? 36.360 7.085 -34.635 1.00 64.00 148 ASN A O 1
ATOM 1152 N N . SER A 1 149 ? 35.355 5.132 -34.258 1.00 53.66 149 SER A N 1
ATOM 1153 C CA . SER A 1 149 ? 36.417 4.593 -33.384 1.00 53.66 149 SER A CA 1
ATOM 1154 C C . SER A 1 149 ? 36.346 3.047 -33.350 1.00 53.66 149 SER A C 1
ATOM 1156 O O . SER A 1 149 ? 35.393 2.484 -33.895 1.00 53.66 149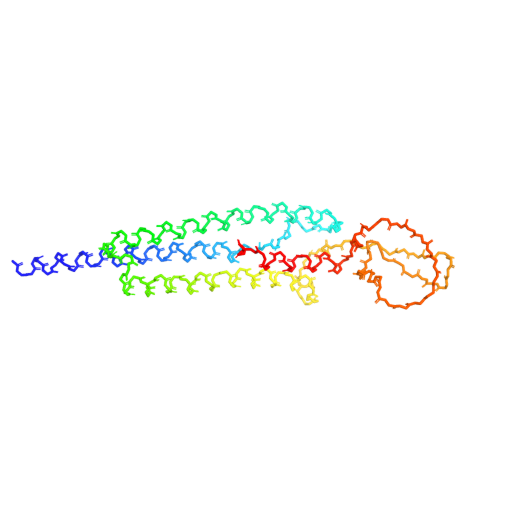 SER A O 1
ATOM 1158 N N . PRO A 1 150 ? 37.338 2.299 -32.815 1.00 59.66 150 PRO A N 1
ATOM 1159 C CA . PRO A 1 150 ? 37.309 0.839 -32.882 1.00 59.66 150 PRO A CA 1
ATOM 1160 C C . PRO A 1 150 ? 36.159 0.281 -32.023 1.00 59.66 150 PRO A C 1
ATOM 1162 O O . PRO A 1 150 ? 36.270 0.239 -30.804 1.00 59.66 150 PRO A O 1
ATOM 1165 N N . LEU A 1 151 ? 35.077 -0.169 -32.675 1.00 56.97 151 LEU A N 1
ATOM 1166 C CA . LEU A 1 151 ? 33.925 -0.884 -32.092 1.00 56.97 151 LEU A CA 1
ATOM 1167 C C . LEU A 1 151 ? 33.397 -0.287 -30.775 1.00 56.97 151 LEU A C 1
ATOM 1169 O O . LEU A 1 151 ? 33.239 -0.978 -29.767 1.00 56.97 151 LEU A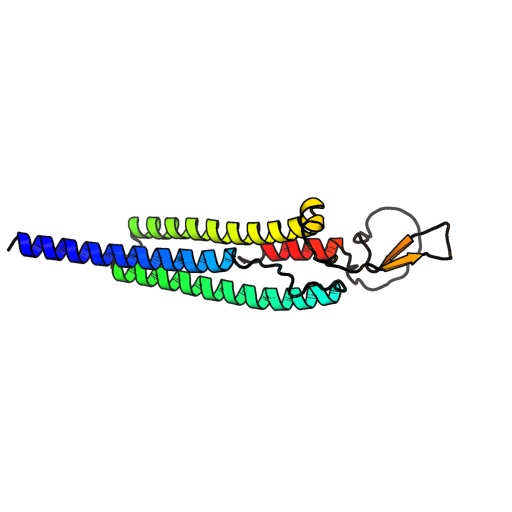 O 1
ATOM 1173 N N . GLU A 1 152 ? 33.077 1.001 -30.790 1.00 72.00 152 GLU A N 1
ATOM 1174 C CA . GLU A 1 152 ? 32.387 1.624 -29.665 1.00 72.00 152 GLU A CA 1
ATOM 1175 C C . GLU A 1 152 ? 30.875 1.386 -29.793 1.00 72.00 152 GLU A C 1
ATOM 1177 O O . GLU A 1 152 ? 30.223 1.819 -30.747 1.00 72.00 152 GLU A O 1
ATOM 1182 N N . VAL A 1 153 ? 30.331 0.615 -28.847 1.00 79.31 153 VAL A N 1
ATOM 1183 C CA . VAL A 1 153 ? 28.904 0.286 -28.752 1.00 79.31 153 VAL A CA 1
ATOM 1184 C C . VAL A 1 153 ? 28.238 1.287 -27.816 1.00 79.31 153 VAL A C 1
ATOM 1186 O O . VAL A 1 153 ? 28.594 1.364 -26.640 1.00 79.31 153 VAL A O 1
ATOM 1189 N N . SER A 1 154 ? 27.245 2.023 -28.310 1.00 83.62 154 SER A N 1
ATOM 1190 C CA . SER A 1 154 ? 26.413 2.914 -27.499 1.00 83.62 154 SER A CA 1
ATOM 1191 C C . SER A 1 154 ? 24.993 2.376 -27.337 1.00 83.62 154 SER A C 1
ATOM 1193 O O . SER A 1 154 ? 24.456 1.710 -28.217 1.00 83.62 154 SER A O 1
ATOM 1195 N N . PHE A 1 155 ? 24.374 2.678 -26.196 1.00 84.31 155 PHE A N 1
ATOM 1196 C CA . PHE A 1 155 ? 22.988 2.317 -25.898 1.00 84.31 155 PHE A CA 1
ATOM 1197 C C . PHE A 1 155 ? 22.115 3.568 -25.850 1.00 84.31 155 PHE A C 1
ATOM 1199 O O . PHE A 1 155 ? 22.512 4.583 -25.274 1.00 84.31 155 PHE A O 1
ATOM 1206 N N . SER A 1 156 ? 20.917 3.475 -26.419 1.00 83.44 156 SER A N 1
ATOM 1207 C CA . SER A 1 156 ? 19.916 4.537 -26.430 1.00 83.44 156 SER A CA 1
ATOM 1208 C C . SER A 1 156 ? 18.585 4.002 -25.869 1.00 83.44 156 SER A C 1
ATOM 1210 O O . SER A 1 156 ? 17.934 3.180 -26.523 1.00 83.44 156 SER A O 1
ATOM 1212 N N . PRO A 1 157 ? 18.169 4.411 -24.651 1.00 85.38 157 PRO A N 1
ATOM 1213 C CA . PRO A 1 157 ? 18.893 5.286 -23.722 1.00 85.38 157 PRO A CA 1
ATOM 1214 C C . PRO A 1 157 ? 20.117 4.596 -23.075 1.00 85.38 157 PRO A C 1
ATOM 1216 O O . PRO A 1 157 ? 20.185 3.364 -23.051 1.00 85.38 157 PRO A O 1
ATOM 1219 N N . PRO A 1 158 ? 21.073 5.364 -22.514 1.00 84.69 158 PRO A N 1
ATOM 1220 C CA . PRO A 1 158 ? 22.247 4.811 -21.838 1.00 84.69 158 PRO A CA 1
ATOM 1221 C C . PRO A 1 158 ? 21.874 3.881 -20.677 1.00 84.69 158 PRO A C 1
ATOM 1223 O O . PRO A 1 158 ? 20.922 4.143 -19.938 1.00 84.69 158 PRO A O 1
ATOM 1226 N N . LEU A 1 159 ? 22.642 2.807 -20.474 1.00 83.88 159 LEU A N 1
ATOM 1227 C CA . LEU A 1 159 ? 22.402 1.872 -19.368 1.00 83.88 159 LEU A CA 1
ATOM 1228 C C . LEU A 1 159 ? 22.728 2.510 -18.011 1.00 83.88 159 LEU A C 1
ATOM 1230 O O . LEU A 1 159 ? 21.912 2.466 -17.089 1.00 83.88 159 LEU A O 1
ATOM 1234 N N . GLU A 1 160 ? 23.889 3.159 -17.917 1.00 80.81 160 GLU A N 1
ATOM 1235 C CA . GLU A 1 160 ? 24.338 3.885 -16.730 1.00 80.81 160 GLU A CA 1
ATOM 1236 C C . GLU A 1 160 ? 24.162 5.396 -16.900 1.00 80.81 160 GLU A C 1
ATOM 1238 O O . GLU A 1 160 ? 24.287 5.948 -17.997 1.00 80.81 160 GLU A O 1
ATOM 1243 N N . ALA A 1 161 ? 23.887 6.088 -15.793 1.00 67.19 161 ALA A N 1
ATOM 1244 C CA . ALA A 1 161 ? 23.961 7.539 -15.770 1.00 67.19 161 ALA A CA 1
ATOM 1245 C C . ALA A 1 161 ? 25.435 7.936 -15.890 1.00 67.19 161 ALA A C 1
ATOM 1247 O O . ALA A 1 161 ? 26.243 7.581 -15.031 1.00 67.19 161 ALA A O 1
ATOM 1248 N N . VAL A 1 162 ? 25.788 8.695 -16.930 1.00 58.16 162 VAL A N 1
ATOM 1249 C CA . VAL A 1 162 ? 27.125 9.283 -17.044 1.00 58.16 162 VAL A CA 1
ATOM 1250 C C . VAL A 1 162 ? 27.289 10.274 -15.892 1.00 58.16 162 VAL A C 1
ATOM 1252 O O . VAL A 1 162 ? 26.839 11.416 -15.964 1.00 58.16 162 VAL A O 1
ATOM 1255 N N . THR A 1 163 ? 27.908 9.839 -14.796 1.00 47.28 163 THR A N 1
ATOM 1256 C CA . THR A 1 163 ? 28.358 10.745 -13.742 1.00 47.28 163 THR A CA 1
ATOM 1257 C C . THR A 1 163 ? 29.521 11.536 -14.322 1.00 47.28 163 THR A C 1
ATOM 1259 O O . THR A 1 163 ? 30.655 11.067 -14.380 1.00 47.28 163 THR A O 1
ATOM 1262 N N . THR A 1 164 ? 29.261 12.760 -14.781 1.00 42.84 164 THR A N 1
ATOM 1263 C CA . THR A 1 164 ? 30.318 13.732 -15.081 1.00 42.84 164 THR A CA 1
ATOM 1264 C C . THR A 1 164 ? 31.049 14.064 -13.780 1.00 42.84 164 THR A C 1
ATOM 1266 O O . THR A 1 164 ? 30.700 15.011 -13.079 1.00 42.84 164 THR A O 1
ATOM 1269 N N . GLY A 1 165 ? 32.015 13.223 -13.396 1.00 44.31 165 GLY A N 1
ATOM 1270 C CA . GLY A 1 165 ? 32.575 13.271 -12.052 1.00 44.31 165 GLY A CA 1
ATOM 1271 C C . GLY A 1 165 ? 33.745 12.333 -11.752 1.00 44.31 165 GLY A C 1
ATOM 1272 O O . GLY A 1 165 ? 33.805 11.863 -10.624 1.00 44.31 165 GLY A O 1
ATOM 1273 N N . ARG A 1 166 ? 34.677 12.074 -12.692 1.00 40.94 166 ARG A N 1
ATOM 1274 C CA . ARG A 1 166 ? 36.152 12.001 -12.459 1.00 40.94 166 ARG A CA 1
ATOM 1275 C C . ARG A 1 166 ? 36.931 11.377 -13.638 1.00 40.94 166 ARG A C 1
ATOM 1277 O O . ARG A 1 166 ? 36.851 10.177 -13.846 1.00 40.94 166 ARG A O 1
ATOM 1284 N N . ARG A 1 167 ? 37.840 12.199 -14.208 1.00 36.97 167 ARG A N 1
ATOM 1285 C CA . ARG A 1 167 ? 38.998 11.906 -15.107 1.00 36.97 167 ARG A CA 1
ATOM 1286 C C . ARG A 1 167 ? 38.637 11.457 -16.540 1.00 36.97 167 ARG A C 1
ATOM 1288 O O . ARG A 1 167 ? 37.808 10.584 -16.690 1.00 36.97 167 ARG A O 1
ATOM 1295 N N . ARG A 1 168 ? 39.248 11.949 -17.626 1.00 36.00 168 ARG A N 1
ATOM 1296 C CA . ARG A 1 168 ? 40.367 12.885 -17.872 1.00 36.00 168 ARG A CA 1
ATOM 1297 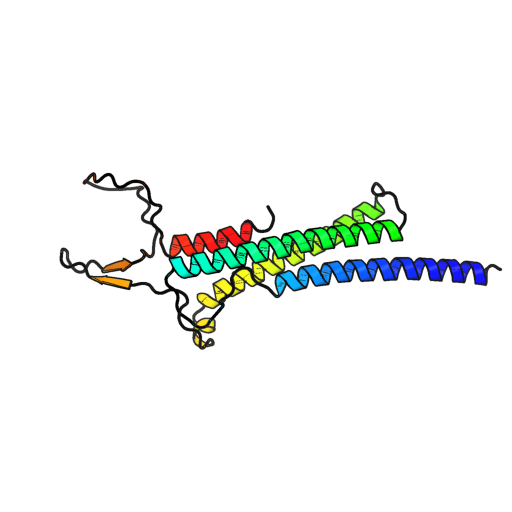C C . ARG A 1 168 ? 40.196 13.422 -19.316 1.00 36.00 168 ARG A C 1
ATOM 1299 O O . ARG A 1 168 ? 39.784 12.661 -20.177 1.00 36.00 168 ARG A O 1
ATOM 1306 N N . ASP A 1 169 ? 40.544 14.691 -19.517 1.00 33.25 169 ASP A N 1
ATOM 1307 C CA . ASP A 1 169 ? 40.856 15.380 -20.785 1.00 33.25 169 ASP A CA 1
ATOM 1308 C C . ASP A 1 169 ? 39.741 15.731 -21.804 1.00 33.25 169 ASP A C 1
ATOM 1310 O O . ASP A 1 169 ? 39.252 14.921 -22.577 1.00 33.25 169 ASP A O 1
ATOM 1314 N N . SER A 1 170 ? 39.443 17.043 -21.812 1.00 37.19 170 SER A N 1
ATOM 1315 C CA . SER A 1 170 ? 39.148 17.931 -22.956 1.00 37.19 170 SER A CA 1
ATOM 1316 C C . SER A 1 170 ? 38.135 17.485 -24.019 1.00 37.19 170 SER A C 1
ATOM 1318 O O . SER A 1 170 ? 38.487 16.763 -24.937 1.00 37.19 170 SER A O 1
ATOM 1320 N N . VAL A 1 171 ? 36.936 18.078 -24.011 1.00 32.62 171 VAL A N 1
ATOM 1321 C CA . VAL A 1 171 ? 36.540 19.248 -24.829 1.00 32.62 171 VAL A CA 1
ATOM 1322 C C . VAL A 1 171 ? 35.279 19.841 -24.187 1.00 32.62 171 VAL A C 1
ATOM 1324 O O . VAL A 1 171 ? 34.340 19.129 -23.842 1.00 32.62 171 VAL A O 1
ATOM 1327 N N . LYS A 1 172 ? 35.272 21.161 -23.972 1.00 33.47 172 LYS A N 1
ATOM 1328 C CA . LYS A 1 172 ? 34.086 21.897 -23.525 1.00 33.47 172 LYS A CA 1
ATOM 1329 C C . LYS A 1 172 ? 33.074 21.935 -24.669 1.00 33.47 172 LYS A C 1
ATOM 1331 O O . LYS A 1 172 ? 33.311 22.601 -25.673 1.00 33.47 172 LYS A O 1
ATOM 1336 N N . THR A 1 173 ? 31.921 21.312 -24.478 1.00 27.33 173 THR A N 1
ATOM 1337 C CA . THR A 1 173 ? 30.694 21.739 -25.149 1.00 27.33 173 THR A CA 1
ATOM 1338 C C . THR A 1 173 ? 29.640 21.895 -24.071 1.00 27.33 173 THR A C 1
ATOM 1340 O O . THR A 1 173 ? 29.210 20.932 -23.442 1.00 27.33 173 THR A O 1
ATOM 1343 N N . GLU A 1 174 ? 29.314 23.151 -23.786 1.00 34.62 174 GLU A N 1
ATOM 1344 C CA . GLU A 1 174 ? 28.223 23.532 -22.902 1.00 34.62 174 GLU A CA 1
ATOM 1345 C C . GLU A 1 174 ? 26.915 23.001 -23.494 1.00 34.62 174 GLU A C 1
ATOM 1347 O O . GLU A 1 174 ? 26.358 23.579 -24.423 1.00 34.62 174 GLU A O 1
ATOM 1352 N N . SER A 1 175 ? 26.415 21.891 -22.955 1.00 29.86 175 SER A N 1
ATOM 1353 C CA . SER A 1 175 ? 25.013 21.520 -23.109 1.00 29.86 175 SER A CA 1
ATOM 1354 C C . SER A 1 175 ? 24.368 21.590 -21.731 1.00 29.86 175 SER A C 1
ATOM 1356 O O . SER A 1 175 ? 24.850 20.991 -20.768 1.00 29.86 175 SER A O 1
ATOM 1358 N N . LYS A 1 176 ? 23.338 22.435 -21.639 1.00 30.00 176 LYS A N 1
ATOM 1359 C CA . LYS A 1 176 ? 22.505 22.671 -20.459 1.00 30.00 176 LYS A CA 1
ATOM 1360 C C . LYS A 1 176 ? 22.147 21.344 -19.792 1.00 30.00 176 LYS A C 1
ATOM 1362 O O . LYS A 1 176 ? 21.746 20.415 -20.482 1.00 30.00 176 LYS A O 1
ATOM 1367 N N . GLY A 1 177 ? 22.267 21.296 -18.465 1.00 33.12 177 GLY A N 1
ATOM 1368 C CA . GLY A 1 177 ? 21.959 20.127 -17.647 1.00 33.12 177 GLY A CA 1
ATOM 1369 C C . GLY A 1 177 ? 20.560 19.582 -17.921 1.00 33.12 177 GLY A C 1
ATOM 1370 O O . GLY A 1 177 ? 19.574 20.077 -17.384 1.00 33.12 177 GLY A O 1
ATOM 1371 N N . ALA A 1 178 ? 20.495 18.557 -18.759 1.00 37.03 178 ALA A N 1
ATOM 1372 C CA . ALA A 1 178 ? 19.441 17.569 -18.744 1.00 37.03 178 ALA A CA 1
ATOM 1373 C C . ALA A 1 178 ? 20.029 16.384 -17.979 1.00 37.03 178 ALA A C 1
ATOM 1375 O O . ALA A 1 178 ? 21.084 15.879 -18.360 1.00 37.03 178 ALA A O 1
ATOM 1376 N N . GLU A 1 179 ? 19.405 15.985 -16.870 1.00 49.53 179 GLU A N 1
ATOM 1377 C CA . GLU A 1 179 ? 19.727 14.710 -16.229 1.00 49.53 179 GLU A CA 1
ATOM 1378 C C . GLU A 1 179 ? 19.737 13.629 -17.312 1.00 49.53 179 GLU A C 1
ATOM 1380 O O . GLU A 1 179 ? 18.727 13.419 -17.987 1.00 49.53 179 GLU A O 1
ATOM 1385 N N . THR A 1 180 ? 20.884 12.985 -17.531 1.00 55.22 180 THR A N 1
ATOM 1386 C CA . THR A 1 180 ? 20.987 11.908 -18.512 1.00 55.22 180 THR A CA 1
ATOM 1387 C C . THR A 1 180 ? 20.070 10.779 -18.058 1.00 55.22 180 THR A C 1
ATOM 1389 O O . THR A 1 180 ? 20.398 10.025 -17.138 1.00 55.22 180 THR A O 1
ATOM 1392 N N . LYS A 1 181 ? 18.892 10.691 -18.679 1.00 72.75 181 LYS A N 1
ATOM 1393 C CA . LYS A 1 181 ? 17.902 9.652 -18.421 1.00 72.75 181 LYS A CA 1
ATOM 1394 C C . LYS A 1 181 ? 18.492 8.303 -18.835 1.00 72.75 181 LYS A C 1
ATOM 1396 O O . LYS A 1 181 ? 18.574 7.987 -20.018 1.00 72.75 181 LYS A O 1
ATOM 1401 N N . SER A 1 182 ? 18.961 7.545 -17.853 1.00 85.06 182 SER A N 1
ATOM 1402 C CA . SER A 1 182 ? 19.535 6.212 -18.037 1.00 85.06 182 SER A CA 1
ATOM 1403 C C . SER A 1 182 ? 18.583 5.143 -17.525 1.00 85.06 182 SER A C 1
ATOM 1405 O O . SER A 1 182 ? 17.764 5.415 -16.645 1.00 85.06 182 SER A O 1
ATOM 1407 N N . ILE A 1 183 ? 18.729 3.912 -18.018 1.00 84.62 183 ILE A N 1
ATOM 1408 C CA . ILE A 1 183 ? 17.979 2.752 -17.513 1.00 84.62 183 ILE A CA 1
ATOM 1409 C C . ILE A 1 183 ? 18.142 2.616 -15.999 1.00 84.62 183 ILE A C 1
ATOM 1411 O O . ILE A 1 183 ? 17.147 2.496 -15.284 1.00 84.62 183 ILE A O 1
ATOM 1415 N N . MET A 1 184 ? 19.370 2.743 -15.493 1.00 84.12 184 MET A N 1
ATOM 1416 C CA . MET A 1 184 ? 19.630 2.712 -14.055 1.00 84.12 184 MET A CA 1
ATOM 1417 C C . MET A 1 184 ? 18.941 3.861 -13.304 1.00 84.12 184 MET A C 1
ATOM 1419 O O . MET A 1 184 ? 18.401 3.657 -12.218 1.00 84.12 184 MET A O 1
ATOM 1423 N N . GLY A 1 185 ? 18.901 5.059 -13.894 1.00 84.31 185 GLY A N 1
ATOM 1424 C CA . GLY A 1 185 ? 18.174 6.201 -13.339 1.00 84.31 185 GLY A CA 1
ATOM 1425 C C . GLY A 1 185 ? 16.668 5.952 -13.228 1.00 84.31 185 GLY A C 1
ATOM 1426 O O . GLY A 1 185 ? 16.073 6.266 -12.198 1.00 84.31 185 GLY A O 1
ATOM 1427 N N . TYR A 1 186 ? 16.053 5.339 -14.244 1.00 84.12 186 TYR A N 1
ATOM 1428 C CA . TYR A 1 186 ? 14.630 4.987 -14.206 1.00 84.12 186 TYR A CA 1
ATOM 1429 C C . TYR A 1 186 ? 14.328 3.944 -13.124 1.00 84.12 186 TYR A C 1
ATOM 1431 O O . TYR A 1 186 ? 13.407 4.140 -12.334 1.00 84.12 186 TYR A O 1
ATOM 1439 N N . VAL A 1 187 ? 15.139 2.886 -13.022 1.00 83.81 187 VAL A N 1
ATOM 1440 C CA . VAL A 1 187 ? 14.965 1.846 -11.992 1.00 83.81 187 VAL A CA 1
ATOM 1441 C C . VAL A 1 187 ? 15.126 2.428 -10.586 1.00 83.81 187 VAL A C 1
ATOM 1443 O O . VAL A 1 187 ? 14.310 2.159 -9.704 1.00 83.81 187 VAL A O 1
ATOM 1446 N N . MET A 1 188 ? 16.138 3.273 -10.373 1.00 83.81 188 MET A N 1
ATOM 1447 C CA . MET A 1 188 ? 16.343 3.949 -9.088 1.00 83.81 188 MET A CA 1
ATOM 1448 C C . MET A 1 188 ? 15.181 4.873 -8.726 1.00 83.81 188 MET A C 1
ATOM 1450 O O . MET A 1 188 ? 14.819 4.978 -7.553 1.00 83.81 188 MET A O 1
ATOM 1454 N N . ARG A 1 189 ?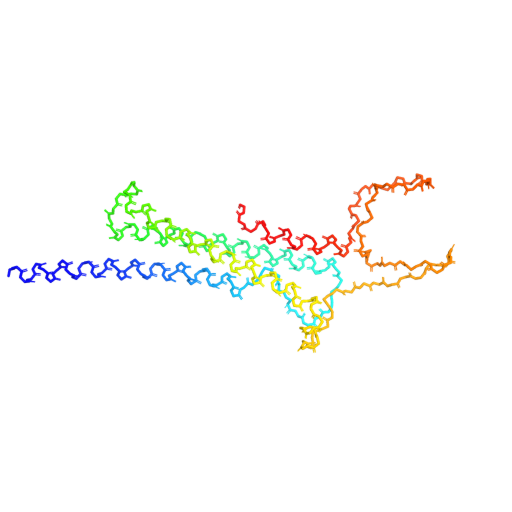 14.556 5.508 -9.722 1.00 84.50 189 ARG A N 1
ATOM 1455 C CA . ARG A 1 189 ? 13.357 6.315 -9.510 1.00 84.50 189 ARG A CA 1
ATOM 1456 C C . ARG A 1 189 ? 12.166 5.462 -9.072 1.00 84.50 189 ARG A C 1
ATOM 1458 O O . ARG A 1 189 ? 11.556 5.815 -8.072 1.00 84.50 189 ARG A O 1
ATOM 1465 N N . TRP A 1 190 ? 11.914 4.315 -9.710 1.00 83.62 190 TRP A N 1
ATOM 1466 C CA . TRP A 1 190 ? 10.850 3.389 -9.282 1.00 83.62 190 TRP A CA 1
ATOM 1467 C C . TRP A 1 190 ? 11.029 2.949 -7.830 1.00 83.62 190 TRP A C 1
ATOM 1469 O O . TRP A 1 190 ? 10.090 2.967 -7.041 1.00 83.62 190 TRP A O 1
ATOM 1479 N N . ILE A 1 191 ? 12.262 2.594 -7.463 1.00 81.94 191 ILE A N 1
ATOM 1480 C CA . ILE A 1 191 ? 12.594 2.191 -6.096 1.00 81.94 191 ILE A CA 1
ATOM 1481 C C . ILE A 1 191 ? 12.359 3.356 -5.123 1.00 81.94 191 ILE A C 1
ATOM 1483 O O . ILE A 1 191 ? 11.771 3.152 -4.065 1.00 81.94 191 ILE A O 1
ATOM 1487 N N . SER A 1 192 ? 12.769 4.577 -5.482 1.00 83.38 192 SER A N 1
ATOM 1488 C CA . SER A 1 192 ? 12.525 5.786 -4.683 1.00 83.38 192 SER A CA 1
ATOM 1489 C C . SER A 1 192 ? 11.032 6.059 -4.478 1.00 83.38 192 SER A C 1
ATOM 1491 O O . SER A 1 192 ? 10.614 6.397 -3.370 1.00 83.38 192 SER A O 1
ATOM 1493 N N . ASP A 1 193 ? 10.210 5.862 -5.510 1.00 81.81 193 ASP A N 1
ATOM 1494 C CA . ASP A 1 193 ? 8.760 6.057 -5.435 1.00 81.81 193 ASP A CA 1
ATOM 1495 C C . ASP A 1 193 ? 8.120 5.123 -4.391 1.00 81.81 193 ASP A C 1
ATOM 1497 O O . ASP A 1 193 ? 7.227 5.541 -3.654 1.00 81.81 193 ASP A O 1
ATOM 1501 N N . PHE A 1 194 ? 8.655 3.911 -4.202 1.00 77.75 194 PHE A N 1
ATOM 1502 C CA . PHE A 1 194 ? 8.198 2.998 -3.145 1.00 77.75 194 PHE A CA 1
ATOM 1503 C C . PHE A 1 194 ? 8.521 3.479 -1.724 1.00 77.75 194 PHE A C 1
ATOM 1505 O O . PHE A 1 194 ? 7.875 3.058 -0.770 1.00 77.75 194 PHE A O 1
ATOM 1512 N N . TYR A 1 195 ? 9.499 4.364 -1.544 1.00 73.00 195 TYR A N 1
ATOM 1513 C CA . TYR A 1 195 ? 9.796 4.938 -0.228 1.00 73.00 195 TYR A CA 1
ATOM 1514 C C . TYR A 1 195 ? 8.991 6.210 0.061 1.00 73.00 195 TYR A C 1
ATOM 1516 O O . TYR A 1 195 ? 8.867 6.606 1.218 1.00 73.00 195 TYR A O 1
ATOM 1524 N N . ASN A 1 196 ? 8.423 6.851 -0.964 1.00 76.50 196 ASN A N 1
ATOM 1525 C CA . ASN A 1 196 ? 7.709 8.124 -0.824 1.00 76.50 196 ASN A CA 1
ATOM 1526 C C . ASN A 1 196 ? 6.201 7.974 -0.563 1.00 76.50 196 ASN A C 1
ATOM 1528 O O . ASN A 1 196 ? 5.508 8.979 -0.440 1.00 76.50 196 ASN A O 1
ATOM 1532 N N . ILE A 1 197 ? 5.696 6.747 -0.436 1.00 67.19 197 ILE A N 1
ATOM 1533 C CA . ILE A 1 197 ? 4.261 6.455 -0.280 1.00 67.19 197 ILE A CA 1
ATOM 1534 C C . ILE A 1 197 ? 3.680 6.974 1.044 1.00 67.19 197 ILE A C 1
ATOM 1536 O O . ILE A 1 197 ? 2.479 7.203 1.135 1.00 67.19 197 ILE A O 1
ATOM 1540 N N . VAL A 1 198 ? 4.516 7.138 2.074 1.00 57.22 198 VAL A N 1
ATOM 1541 C CA . VAL A 1 198 ? 4.089 7.475 3.448 1.00 57.22 198 VAL A CA 1
ATOM 1542 C C . VAL A 1 198 ? 4.650 8.829 3.904 1.00 57.22 198 VAL A C 1
ATOM 1544 O O . VAL A 1 198 ? 4.965 9.011 5.077 1.00 57.22 198 VAL A O 1
ATOM 1547 N N . LYS A 1 199 ? 4.845 9.774 2.979 1.00 49.34 199 LYS A N 1
ATOM 1548 C CA . LYS A 1 199 ? 5.238 11.148 3.331 1.00 49.34 199 LYS A CA 1
ATOM 1549 C C . LYS A 1 199 ? 4.058 12.009 3.759 1.00 49.34 199 LYS A C 1
ATOM 1551 O O . LYS A 1 199 ? 2.980 11.882 3.142 1.00 49.34 199 LYS A O 1
#

Secondary structure (DSSP, 8-state):
-HHHHHHHHHHHHHHHHHHHHHHHHHHHHHHHHHHTS-SS--SSS--B-HHHHHHHHHHHHHHHHHHHHHHHHHHHHHHHHHHHHHT--TT-HHHHHHHHHHHHHHHHHHHHHHHHHHHHHHHTT-HHHHHH--PPPSB--EEEEETTSTTEEEEES-SS-----S----------------HHHHHHHHHHHHHSTT-